Protein AF-A0A2E5HR33-F1 (afdb_monomer_lite)

pLDDT: mean 77.84, std 19.78, range [42.38, 98.56]

Radius of gyration: 24.02 Å; chains: 1; bounding box: 94×48×36 Å

Structure (mmCIF, N/CA/C/O backbone):
data_AF-A0A2E5HR33-F1
#
_entry.id   AF-A0A2E5HR33-F1
#
loop_
_atom_site.group_PDB
_atom_site.id
_atom_site.type_symbol
_atom_site.label_atom_id
_atom_site.label_alt_id
_atom_site.label_comp_id
_atom_site.label_asym_id
_atom_site.label_entity_id
_atom_site.label_seq_id
_atom_site.pdbx_PDB_ins_code
_atom_site.Cartn_x
_atom_site.Cartn_y
_atom_site.Cartn_z
_atom_site.occupancy
_atom_site.B_iso_or_equiv
_atom_site.auth_seq_id
_atom_site.auth_comp_id
_atom_site.auth_asym_id
_atom_site.auth_atom_id
_atom_site.pdbx_PDB_model_num
ATOM 1 N N . MET A 1 1 ? 43.418 23.921 12.413 1.00 44.88 1 MET A N 1
ATOM 2 C CA . MET A 1 1 ? 42.074 24.361 12.840 1.00 44.88 1 MET A CA 1
ATOM 3 C C . MET A 1 1 ? 41.544 25.290 11.770 1.00 44.88 1 MET A C 1
ATOM 5 O O . MET A 1 1 ? 42.017 26.413 11.684 1.00 44.88 1 MET A O 1
ATOM 9 N N . LEU A 1 2 ? 40.663 24.796 10.904 1.00 47.62 2 LEU A N 1
ATOM 10 C CA . LEU A 1 2 ? 40.027 25.588 9.855 1.00 47.62 2 LEU A CA 1
ATOM 11 C C . LEU A 1 2 ? 38.521 25.499 10.116 1.00 47.62 2 LEU A C 1
ATOM 13 O O . LEU A 1 2 ? 37.949 24.418 10.018 1.00 47.62 2 LEU A O 1
ATOM 17 N N . ALA A 1 3 ? 37.932 26.599 10.580 1.00 46.41 3 ALA A N 1
ATOM 18 C CA . ALA A 1 3 ? 36.510 26.691 10.875 1.00 46.41 3 ALA A CA 1
ATOM 19 C C . ALA A 1 3 ? 35.773 27.069 9.586 1.00 46.41 3 ALA A C 1
ATOM 21 O O . ALA A 1 3 ? 35.974 28.161 9.056 1.00 46.41 3 ALA A O 1
ATOM 22 N N . LEU A 1 4 ? 34.966 26.143 9.071 1.00 59.09 4 LEU A N 1
ATOM 23 C CA . LEU A 1 4 ? 34.095 26.355 7.922 1.00 59.09 4 LEU A CA 1
ATOM 24 C C . LEU A 1 4 ? 32.730 26.813 8.453 1.00 59.09 4 LEU A C 1
ATOM 26 O O . LEU A 1 4 ? 32.048 26.062 9.146 1.00 59.09 4 LEU A O 1
ATOM 30 N N . ALA A 1 5 ? 32.374 28.070 8.195 1.00 55.03 5 ALA A N 1
ATOM 31 C CA . ALA A 1 5 ? 31.088 28.638 8.576 1.00 55.03 5 ALA A CA 1
ATOM 32 C C . ALA A 1 5 ? 30.034 28.263 7.524 1.00 55.03 5 ALA A C 1
ATOM 34 O O . ALA A 1 5 ? 30.119 28.718 6.385 1.00 55.03 5 ALA A O 1
ATOM 35 N N . LEU A 1 6 ? 29.050 27.441 7.903 1.00 57.53 6 LEU A N 1
ATOM 36 C CA . LEU A 1 6 ? 27.830 27.257 7.119 1.00 57.53 6 LEU A CA 1
ATOM 37 C C . LEU A 1 6 ? 26.886 28.431 7.395 1.00 57.53 6 LEU A C 1
ATOM 39 O O . LEU A 1 6 ? 26.425 28.625 8.518 1.00 57.53 6 LEU A O 1
ATOM 43 N N . THR A 1 7 ? 26.601 29.213 6.361 1.00 57.66 7 THR A N 1
ATOM 44 C CA . THR A 1 7 ? 25.514 30.192 6.355 1.00 57.66 7 THR A CA 1
ATOM 45 C C . THR A 1 7 ? 24.229 29.492 5.932 1.00 57.66 7 THR A C 1
ATOM 47 O O . THR A 1 7 ? 24.066 29.155 4.760 1.00 57.66 7 THR A O 1
ATOM 50 N N . SER A 1 8 ? 23.325 29.264 6.882 1.00 61.25 8 SER A N 1
ATOM 51 C CA . SER A 1 8 ? 21.969 28.789 6.610 1.00 61.25 8 SER A CA 1
ATOM 52 C C . SER A 1 8 ? 21.136 29.918 6.004 1.00 61.25 8 SER A C 1
ATOM 54 O O . SER A 1 8 ? 20.860 30.917 6.670 1.00 61.25 8 SER A O 1
ATOM 56 N N . SER A 1 9 ? 20.725 29.759 4.750 1.00 59.97 9 SER A N 1
ATOM 57 C CA . SER A 1 9 ? 19.695 30.599 4.141 1.00 59.97 9 SER A CA 1
ATOM 58 C C . SER A 1 9 ? 18.323 30.125 4.619 1.00 59.97 9 SER A C 1
ATOM 60 O O . SER A 1 9 ? 17.879 29.038 4.264 1.00 59.97 9 SER A O 1
ATOM 62 N N . LEU A 1 10 ? 17.661 30.942 5.440 1.00 49.38 10 LEU A N 1
ATOM 63 C CA . LEU A 1 10 ? 16.237 30.807 5.744 1.00 49.38 10 LEU A CA 1
ATOM 64 C C . LEU A 1 10 ? 15.442 31.103 4.462 1.00 49.38 10 LEU A C 1
ATOM 66 O O . LEU A 1 10 ? 15.428 32.243 3.998 1.00 49.38 10 LEU A O 1
ATOM 70 N N . ILE A 1 11 ? 14.777 30.096 3.900 1.00 64.25 11 ILE A N 1
ATOM 71 C CA . ILE A 1 11 ? 13.727 30.303 2.899 1.00 64.25 11 ILE A CA 1
ATOM 72 C C . ILE A 1 11 ? 12.423 30.489 3.674 1.00 64.25 11 ILE A C 1
ATOM 74 O O . ILE A 1 11 ? 11.927 29.565 4.313 1.00 64.25 11 ILE A O 1
ATOM 78 N N . ALA A 1 12 ? 11.905 31.717 3.666 1.00 52.66 12 ALA A N 1
ATOM 79 C CA . ALA A 1 12 ? 10.582 32.031 4.181 1.00 52.66 12 ALA A CA 1
ATOM 80 C C . ALA A 1 12 ? 9.538 31.486 3.196 1.00 52.66 12 ALA A C 1
ATOM 82 O O . ALA A 1 12 ? 9.464 31.949 2.058 1.00 52.66 12 ALA A O 1
ATOM 83 N N . CYS A 1 13 ? 8.756 30.494 3.622 1.00 54.84 13 CYS A N 1
ATOM 84 C CA . CYS A 1 13 ? 7.570 30.071 2.890 1.00 54.84 13 CYS A CA 1
ATOM 85 C C . CYS A 1 13 ? 6.496 31.150 3.084 1.00 54.84 13 CYS A C 1
ATOM 87 O O . CYS A 1 13 ? 6.175 31.506 4.218 1.00 54.84 13 CYS A O 1
ATOM 89 N N . GLY A 1 14 ? 6.030 31.735 1.983 1.00 50.34 14 GLY A N 1
ATOM 90 C CA . GLY A 1 14 ? 4.984 32.749 1.997 1.00 50.34 14 GLY A CA 1
ATOM 91 C C . GLY A 1 14 ? 3.625 32.127 2.295 1.00 50.34 14 GLY A C 1
ATOM 92 O O . GLY A 1 14 ? 3.248 31.141 1.668 1.00 50.34 14 GLY A O 1
ATOM 93 N N . ASP A 1 15 ? 2.896 32.746 3.222 1.00 52.03 15 ASP A N 1
ATOM 94 C CA . ASP A 1 15 ? 1.462 32.548 3.417 1.00 52.03 15 ASP A CA 1
ATOM 95 C C . ASP A 1 15 ? 0.716 32.894 2.120 1.00 52.03 15 ASP A C 1
ATOM 97 O O . ASP A 1 15 ? 0.589 34.067 1.755 1.00 52.03 15 ASP A O 1
ATOM 101 N N . LEU A 1 16 ? 0.196 31.878 1.431 1.00 54.75 16 LEU A N 1
ATOM 102 C CA . LEU A 1 16 ? -0.858 32.056 0.437 1.00 54.75 16 LEU A CA 1
ATOM 103 C C . LEU A 1 16 ? -2.206 31.855 1.122 1.00 54.75 16 LEU A C 1
ATOM 105 O O . LEU A 1 16 ? -2.750 30.761 1.227 1.00 54.75 16 LEU A O 1
ATOM 109 N N . ASN A 1 17 ? -2.707 32.981 1.613 1.00 61.31 17 ASN A N 1
ATOM 110 C CA . ASN A 1 17 ? -4.086 33.208 1.992 1.00 61.31 17 ASN A CA 1
ATOM 111 C C . ASN A 1 17 ? -4.915 33.478 0.729 1.00 61.31 17 ASN A C 1
ATOM 113 O O . ASN A 1 17 ? -4.902 34.609 0.252 1.00 61.31 17 ASN A O 1
ATOM 117 N N . GLU A 1 18 ? -5.674 32.495 0.247 1.00 58.00 18 GLU A N 1
ATOM 118 C CA . GLU A 1 18 ? -6.881 32.746 -0.551 1.00 58.00 18 GLU A CA 1
ATOM 119 C C . GLU A 1 18 ? -8.001 31.805 -0.098 1.00 58.00 18 GLU A C 1
ATOM 121 O O . GLU A 1 18 ? -8.019 30.605 -0.357 1.00 58.00 18 GLU A O 1
ATOM 126 N N . THR A 1 19 ? -8.925 32.392 0.661 1.00 55.50 19 THR A N 1
ATOM 127 C CA . THR A 1 19 ? -10.243 31.838 0.954 1.00 55.50 19 THR A CA 1
ATOM 128 C C . THR A 1 19 ? -11.157 32.227 -0.203 1.00 55.50 19 THR A C 1
ATOM 130 O O . THR A 1 19 ? -11.532 33.394 -0.300 1.00 55.50 19 THR A O 1
ATOM 133 N N . GLU A 1 20 ? -11.544 31.277 -1.052 1.00 61.31 20 GLU A N 1
ATOM 134 C CA . GLU A 1 20 ? -12.700 31.443 -1.936 1.00 61.31 20 GLU A CA 1
ATOM 135 C C . GLU A 1 20 ? -13.741 30.364 -1.640 1.00 61.31 20 GLU A C 1
ATOM 137 O O . GLU A 1 20 ? -13.631 29.197 -2.011 1.00 61.31 20 GLU A O 1
ATOM 142 N N . ASP A 1 21 ? -14.769 30.806 -0.925 1.00 53.47 21 ASP A N 1
ATOM 143 C CA . ASP A 1 21 ? -16.022 30.109 -0.692 1.00 53.47 21 ASP A CA 1
ATOM 144 C C . ASP A 1 21 ? -16.836 30.147 -1.999 1.00 53.47 21 ASP A C 1
ATOM 146 O O . ASP A 1 21 ? -17.353 31.198 -2.387 1.00 53.47 21 ASP A O 1
ATOM 150 N N . ASN A 1 22 ? -16.959 29.020 -2.706 1.00 57.84 22 ASN A N 1
ATOM 151 C CA . ASN A 1 22 ? -17.858 28.902 -3.859 1.00 57.84 22 ASN A CA 1
ATOM 152 C C . ASN A 1 22 ? -18.899 27.805 -3.622 1.00 57.84 22 ASN A C 1
ATOM 154 O O . ASN A 1 22 ? -18.832 26.698 -4.157 1.00 57.84 22 ASN A O 1
ATOM 158 N N . THR A 1 23 ? -19.903 28.146 -2.816 1.00 53.53 23 THR A N 1
ATOM 159 C CA . THR A 1 23 ? -21.131 27.359 -2.687 1.00 53.53 23 THR A CA 1
ATOM 160 C C . THR A 1 23 ? -22.019 27.616 -3.908 1.00 53.53 23 THR A C 1
ATOM 162 O O . THR A 1 23 ? -22.828 28.544 -3.921 1.00 53.53 23 THR A O 1
ATOM 165 N N . SER A 1 24 ? -21.899 26.781 -4.940 1.00 61.75 24 SER A N 1
ATOM 166 C CA . SER A 1 24 ? -22.850 26.740 -6.056 1.00 61.75 24 SER A CA 1
ATOM 167 C C . SER A 1 24 ? -23.730 25.494 -5.947 1.00 61.75 24 SER A C 1
ATOM 169 O O . SER A 1 24 ? -23.340 24.371 -6.247 1.00 61.75 24 SER A O 1
ATOM 171 N N . GLY A 1 25 ? -24.959 25.709 -5.473 1.00 51.78 25 GLY A N 1
ATOM 172 C CA . GLY A 1 25 ? -26.007 24.699 -5.481 1.00 51.78 25 GLY A CA 1
ATOM 173 C C . GLY A 1 25 ? -26.427 24.347 -6.909 1.00 51.78 25 GLY A C 1
ATOM 174 O O . GLY A 1 25 ? -26.759 25.221 -7.709 1.00 51.78 25 GLY A O 1
ATOM 175 N N . SER A 1 26 ? -26.469 23.052 -7.211 1.00 48.78 26 SER A N 1
ATOM 176 C CA . SER A 1 26 ? -27.200 22.515 -8.358 1.00 48.78 26 SER A CA 1
ATOM 177 C C . SER A 1 26 ? -27.962 21.263 -7.950 1.00 48.78 26 SER A C 1
ATOM 179 O O . SER A 1 26 ? -27.448 20.148 -7.948 1.00 48.78 26 SER A O 1
ATOM 181 N N . THR A 1 27 ? -29.232 21.464 -7.610 1.00 50.62 27 THR A N 1
ATOM 182 C CA . THR A 1 27 ? -30.257 20.425 -7.532 1.00 50.62 27 THR A CA 1
ATOM 183 C C . THR A 1 27 ? -30.591 19.953 -8.944 1.00 50.62 27 THR A C 1
ATOM 185 O O . THR A 1 27 ? -31.463 20.502 -9.617 1.00 50.62 27 THR A O 1
ATOM 188 N N . SER A 1 28 ? -29.895 18.912 -9.397 1.00 57.19 28 SER A N 1
ATOM 189 C CA . SER A 1 28 ? -30.229 18.217 -10.641 1.00 57.19 28 SER A CA 1
ATOM 190 C C . SER A 1 28 ? -31.109 17.011 -10.335 1.00 57.19 28 SER A C 1
ATOM 192 O O . SER A 1 28 ? -30.659 15.965 -9.879 1.00 57.19 28 SER A O 1
ATOM 194 N N . ASN A 1 29 ? -32.399 17.209 -10.583 1.00 50.75 29 ASN A N 1
ATOM 195 C CA . ASN A 1 29 ? -33.450 16.206 -10.659 1.00 50.75 29 ASN A CA 1
ATOM 196 C C . ASN A 1 29 ? -33.101 15.169 -11.742 1.00 50.75 29 ASN A C 1
ATOM 198 O O . ASN A 1 29 ? -33.225 15.478 -12.926 1.00 50.75 29 ASN A O 1
ATOM 202 N N . SER A 1 30 ? -32.680 13.960 -11.356 1.00 49.28 30 SER A N 1
ATOM 203 C CA . SER A 1 30 ? -32.496 12.857 -12.304 1.00 49.28 30 SER A CA 1
ATOM 204 C C . SER A 1 30 ? -33.487 11.737 -12.027 1.00 49.28 30 SER A C 1
ATOM 206 O O . SER A 1 30 ? -33.609 11.210 -10.922 1.00 49.28 30 SER A O 1
ATOM 208 N N . THR A 1 31 ? -34.264 11.468 -13.065 1.00 45.88 31 THR A N 1
ATOM 209 C CA . THR A 1 31 ? -35.427 10.595 -13.094 1.00 45.88 31 THR A CA 1
ATOM 210 C C . THR A 1 31 ? -34.979 9.136 -13.160 1.00 45.88 31 THR A C 1
ATOM 212 O O . THR A 1 31 ? -34.093 8.771 -13.926 1.00 45.88 31 THR A O 1
ATOM 215 N N . SER A 1 32 ? -35.626 8.317 -12.341 1.00 46.12 32 SER A N 1
ATOM 216 C CA . SER A 1 32 ? -35.540 6.861 -12.236 1.00 46.12 32 SER A CA 1
ATOM 217 C C . SER A 1 32 ? -35.456 6.107 -13.569 1.00 46.12 32 SER A C 1
ATOM 219 O O . SER A 1 32 ? -36.318 6.295 -14.428 1.00 46.12 32 SER A O 1
ATOM 221 N N . ASN A 1 33 ? -34.555 5.122 -13.653 1.00 47.53 33 ASN A N 1
ATOM 222 C CA . ASN A 1 33 ? -34.808 3.920 -14.441 1.00 47.53 33 ASN A CA 1
ATOM 223 C C . ASN A 1 33 ? -34.507 2.676 -13.596 1.00 47.53 33 ASN A C 1
ATOM 225 O O . ASN A 1 33 ? -33.397 2.471 -13.112 1.00 47.53 33 ASN A O 1
ATOM 229 N N . ALA A 1 34 ? -35.563 1.905 -13.359 1.00 48.50 34 ALA A N 1
ATOM 230 C CA . ALA A 1 34 ? -35.597 0.745 -12.492 1.00 48.50 34 ALA A CA 1
ATOM 231 C C . ALA A 1 34 ? -34.802 -0.422 -13.087 1.00 48.50 34 ALA A C 1
ATOM 233 O O . ALA A 1 34 ? -35.026 -0.792 -14.237 1.00 48.50 34 ALA A O 1
ATOM 234 N N . THR A 1 35 ? -33.956 -1.058 -12.273 1.00 46.12 35 THR A N 1
ATOM 235 C CA . THR A 1 35 ? -33.549 -2.447 -12.508 1.00 46.12 35 THR A CA 1
ATOM 236 C C . THR A 1 35 ? -33.855 -3.264 -11.261 1.00 46.12 35 THR A C 1
ATOM 238 O O . THR A 1 35 ? -33.377 -3.001 -10.162 1.00 46.12 35 THR A O 1
ATOM 241 N N . THR A 1 36 ? -34.768 -4.200 -11.468 1.00 56.22 36 THR A N 1
ATOM 242 C CA . THR A 1 36 ? -35.403 -5.117 -10.529 1.00 56.22 36 THR A CA 1
ATOM 243 C C . THR A 1 36 ? -34.418 -6.173 -10.026 1.00 56.22 36 THR A C 1
ATOM 245 O O . THR A 1 36 ? -33.787 -6.837 -10.844 1.00 56.22 36 THR A O 1
ATOM 248 N N . GLY A 1 37 ? -34.351 -6.412 -8.711 1.00 43.38 37 GLY A N 1
ATOM 249 C CA . GLY A 1 37 ? -33.598 -7.554 -8.186 1.00 43.38 37 GLY A CA 1
ATOM 250 C C . GLY A 1 37 ? -33.573 -7.698 -6.665 1.00 43.38 37 GLY A C 1
ATOM 251 O O . GLY A 1 37 ? -32.569 -7.391 -6.045 1.00 43.38 37 GLY A O 1
ATOM 252 N N . GLY A 1 38 ? -34.651 -8.237 -6.082 1.00 42.38 38 GLY A N 1
ATOM 253 C CA . GLY A 1 38 ? -34.549 -9.096 -4.893 1.00 42.38 38 GLY A CA 1
ATOM 254 C C . GLY A 1 38 ? -34.653 -8.458 -3.505 1.00 42.38 38 GLY A C 1
ATOM 255 O O . GLY A 1 38 ? -33.705 -8.513 -2.734 1.00 42.38 38 GLY A O 1
ATOM 256 N N . THR A 1 39 ? -35.845 -8.005 -3.106 1.00 43.22 39 THR A N 1
ATOM 257 C CA . THR A 1 39 ? -36.220 -7.955 -1.682 1.00 43.22 39 THR A CA 1
ATOM 258 C C . THR A 1 39 ? -37.203 -9.084 -1.382 1.00 43.22 39 THR A C 1
ATOM 260 O O . THR A 1 39 ? -38.346 -9.080 -1.835 1.00 43.22 39 THR A O 1
ATOM 263 N N . THR A 1 40 ? -36.757 -10.084 -0.618 1.00 47.50 40 THR A N 1
ATOM 264 C CA . THR A 1 40 ? -37.649 -11.067 0.010 1.00 47.50 40 THR A CA 1
ATOM 265 C C . THR A 1 40 ? -37.531 -10.944 1.521 1.00 47.50 40 THR A C 1
ATOM 267 O O . THR A 1 40 ? -36.484 -11.234 2.084 1.00 47.50 40 THR A O 1
ATOM 270 N N . GLY A 1 41 ? -38.649 -10.580 2.154 1.00 48.25 41 GLY A N 1
ATOM 271 C CA . GLY A 1 41 ? -38.956 -10.961 3.532 1.00 48.25 41 GLY A CA 1
ATOM 272 C C . GLY A 1 41 ? -38.836 -9.849 4.568 1.00 48.25 41 GLY A C 1
ATOM 273 O O . GLY A 1 41 ? -37.794 -9.699 5.190 1.00 48.25 41 GLY A O 1
ATOM 274 N N . GLY A 1 42 ? -39.938 -9.134 4.829 1.00 44.41 42 GLY A N 1
ATOM 275 C CA . GLY A 1 42 ? -40.011 -8.295 6.029 1.00 44.41 42 GLY A CA 1
ATOM 276 C C . GLY A 1 42 ? -41.131 -7.262 6.139 1.00 44.41 42 GLY A C 1
ATOM 277 O O . GLY A 1 42 ? -41.027 -6.381 6.981 1.00 44.41 42 GLY A O 1
ATOM 278 N N . THR A 1 43 ? -42.201 -7.303 5.340 1.00 54.81 43 THR A N 1
ATOM 279 C CA . THR A 1 43 ? -43.354 -6.413 5.564 1.00 54.81 43 THR A CA 1
ATOM 280 C C . THR A 1 43 ? -44.351 -7.063 6.519 1.00 54.81 43 THR A C 1
ATOM 282 O O . THR A 1 43 ? -45.117 -7.942 6.124 1.00 54.81 43 THR A O 1
ATOM 285 N N . THR A 1 44 ? -44.398 -6.617 7.772 1.00 50.78 44 THR A N 1
ATOM 286 C CA . THR A 1 44 ? -45.590 -6.774 8.615 1.00 50.78 44 THR A CA 1
ATOM 287 C C . THR A 1 44 ? -45.791 -5.533 9.476 1.00 50.78 44 THR A C 1
ATOM 289 O O . THR A 1 44 ? -45.095 -5.333 10.461 1.00 50.78 44 THR A O 1
ATOM 292 N N . GLY A 1 45 ? -46.819 -4.759 9.117 1.00 46.31 45 GLY A N 1
ATOM 293 C CA . GLY A 1 45 ? -47.676 -4.086 10.090 1.00 46.31 45 GLY A CA 1
ATOM 294 C C . GLY A 1 45 ? -47.497 -2.577 10.251 1.00 46.31 45 GLY A C 1
ATOM 295 O O . GLY A 1 45 ? -46.586 -2.126 10.928 1.00 46.31 45 GLY A O 1
ATOM 296 N N . GLY A 1 46 ? -48.488 -1.819 9.765 1.00 43.56 46 GLY A N 1
ATOM 297 C CA . GLY A 1 46 ? -48.948 -0.631 10.491 1.00 43.56 46 GLY A CA 1
ATOM 298 C C . GLY A 1 46 ? -48.840 0.713 9.780 1.00 43.56 46 GLY A C 1
ATOM 299 O O . GLY A 1 46 ? -48.136 1.604 10.235 1.00 43.56 46 GLY A O 1
ATOM 300 N N . THR A 1 47 ? -49.642 0.935 8.740 1.00 55.94 47 THR A N 1
ATOM 301 C CA . THR A 1 47 ? -50.172 2.279 8.478 1.00 55.94 47 THR A CA 1
ATOM 302 C C . THR A 1 47 ? -51.255 2.582 9.513 1.00 55.94 47 THR A C 1
ATOM 304 O O . THR A 1 47 ? -52.262 1.873 9.518 1.00 55.94 47 THR A O 1
ATOM 307 N N . THR A 1 48 ? -51.065 3.596 10.366 1.00 52.09 48 THR A N 1
ATOM 308 C CA . THR A 1 48 ? -52.052 4.634 10.768 1.00 52.09 48 THR A CA 1
ATOM 309 C C . THR A 1 48 ? -51.612 5.320 12.069 1.00 52.09 48 THR A C 1
ATOM 311 O O . THR A 1 48 ? -51.611 4.700 13.125 1.00 52.09 48 THR A O 1
ATOM 314 N N . GLY A 1 49 ? -51.351 6.630 11.992 1.00 52.25 49 GLY A N 1
ATOM 315 C CA . GLY A 1 49 ? -51.574 7.563 13.103 1.00 52.25 49 GLY A CA 1
ATOM 316 C C . GLY A 1 49 ? -50.501 7.626 14.193 1.00 52.25 49 GLY A C 1
ATOM 317 O O . GLY A 1 49 ? -50.652 7.023 15.247 1.00 52.25 49 GLY A O 1
ATOM 318 N N . GLY A 1 50 ? -49.480 8.459 13.986 1.00 44.34 50 GLY A N 1
ATOM 319 C CA . GLY A 1 50 ? -48.553 8.851 15.047 1.00 44.34 50 GLY A CA 1
ATOM 320 C C . GLY A 1 50 ? -47.329 9.578 14.506 1.00 44.34 50 GLY A C 1
ATOM 321 O O . GLY A 1 50 ? -46.352 8.957 14.109 1.00 44.34 50 GLY A O 1
ATOM 322 N N . THR A 1 51 ? -47.361 10.908 14.494 1.00 54.00 51 THR A N 1
ATOM 323 C CA . THR A 1 51 ? -46.134 11.708 14.556 1.00 54.00 51 THR A CA 1
ATOM 324 C C . THR A 1 51 ? -45.433 11.367 15.873 1.00 54.00 51 THR A C 1
ATOM 326 O O . THR A 1 51 ? -46.062 11.531 16.918 1.00 54.00 51 THR A O 1
ATOM 329 N N . THR A 1 52 ? -44.162 10.948 15.820 1.00 54.31 52 THR A N 1
ATOM 330 C CA . THR A 1 52 ? -43.273 10.494 16.923 1.00 54.31 52 THR A CA 1
ATOM 331 C C . THR A 1 52 ? -43.129 8.969 17.002 1.00 54.31 52 THR A C 1
ATOM 333 O O . THR A 1 52 ? -44.025 8.289 17.488 1.00 54.31 52 THR A O 1
ATOM 336 N N . GLY A 1 53 ? -41.965 8.440 16.590 1.00 52.38 53 GLY A N 1
ATOM 337 C CA . GLY A 1 53 ? -41.533 7.088 16.986 1.00 52.38 53 GLY A CA 1
ATOM 338 C C . GLY A 1 53 ? -40.979 6.160 15.900 1.00 52.38 53 GLY A C 1
ATOM 339 O O . GLY A 1 53 ? -41.218 4.963 15.980 1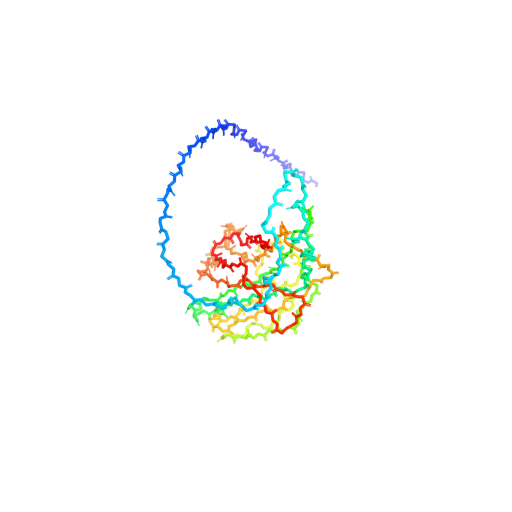.00 52.38 53 GLY A O 1
ATOM 340 N N . GLY A 1 54 ? -40.251 6.667 14.900 1.00 49.16 54 GLY A N 1
ATOM 341 C CA . GLY A 1 54 ? -39.665 5.836 13.838 1.00 49.16 54 GLY A CA 1
ATOM 342 C C . GLY A 1 54 ? -38.191 6.128 13.551 1.00 49.16 54 GLY A C 1
ATOM 343 O O . GLY A 1 54 ? -37.823 6.232 12.391 1.00 49.16 54 GLY A O 1
ATOM 344 N N . THR A 1 55 ? -37.354 6.312 14.576 1.00 51.75 55 THR A N 1
ATOM 345 C CA . THR A 1 55 ? -35.886 6.457 14.432 1.00 51.75 55 THR A CA 1
ATOM 346 C C . THR A 1 55 ? -35.137 5.254 15.004 1.00 51.75 55 THR A C 1
ATOM 348 O O . THR A 1 55 ? -34.078 5.398 15.609 1.00 51.75 55 THR A O 1
ATOM 351 N N . THR A 1 56 ? -35.694 4.048 14.895 1.00 57.53 56 THR A N 1
ATOM 352 C CA . THR A 1 56 ? -35.077 2.862 15.505 1.00 57.53 56 THR A CA 1
ATOM 353 C C . THR A 1 56 ? -35.190 1.663 14.577 1.00 57.53 56 THR A C 1
ATOM 355 O O . THR A 1 56 ? -36.101 0.851 14.687 1.00 57.53 56 THR A O 1
ATOM 358 N N . GLY A 1 57 ? -34.245 1.583 13.645 1.00 50.84 57 GLY A N 1
ATOM 359 C CA . GLY A 1 57 ? -34.005 0.409 12.811 1.00 50.84 57 GLY A CA 1
ATOM 360 C C . GLY A 1 57 ? -33.303 0.807 11.515 1.00 50.84 57 GLY A C 1
ATOM 361 O O . GLY A 1 57 ? -33.960 1.228 10.579 1.00 50.84 57 GLY A O 1
ATOM 362 N N . GLY A 1 58 ? -31.984 0.755 11.391 1.00 50.47 58 GLY A N 1
ATOM 363 C CA . GLY A 1 58 ? -30.958 0.370 12.342 1.00 50.47 58 GLY A CA 1
ATOM 364 C C . GLY A 1 58 ? -29.613 0.830 11.785 1.00 50.47 58 GLY A C 1
ATOM 365 O O . GLY A 1 58 ? -29.317 0.614 10.618 1.00 50.47 58 GLY A O 1
ATOM 366 N N . THR A 1 59 ? -28.812 1.476 12.621 1.00 50.88 59 THR A N 1
ATOM 367 C CA . THR A 1 59 ? -27.394 1.744 12.350 1.00 50.88 59 THR A CA 1
ATOM 368 C C . THR A 1 59 ? -26.558 1.115 13.456 1.00 50.88 59 THR A C 1
ATOM 370 O O . THR A 1 59 ? -25.619 1.706 13.967 1.00 50.88 59 THR A O 1
ATOM 373 N N . THR A 1 60 ? -26.917 -0.111 13.843 1.00 51.69 60 THR A N 1
ATOM 374 C CA . THR A 1 60 ? -25.945 -1.052 14.411 1.00 51.69 60 THR A CA 1
ATOM 375 C C . THR A 1 60 ? -25.296 -1.820 13.259 1.00 51.69 60 THR A C 1
ATOM 377 O O . THR A 1 60 ? -25.148 -3.035 13.314 1.00 51.69 60 THR A O 1
ATOM 380 N N . GLY A 1 61 ? -24.958 -1.117 12.172 1.00 54.44 61 GLY A N 1
ATOM 381 C CA . GLY A 1 61 ? -23.812 -1.533 11.382 1.00 54.44 61 GLY A CA 1
ATOM 382 C C . GLY A 1 61 ? -22.643 -1.277 12.311 1.00 54.44 61 GLY A C 1
ATOM 383 O O . GLY A 1 61 ? -22.288 -0.122 12.515 1.00 54.44 61 GLY A O 1
ATOM 384 N N . GLY A 1 62 ? -22.197 -2.314 13.022 1.00 64.50 62 GLY A N 1
ATOM 385 C CA . GLY A 1 62 ? -20.977 -2.200 13.805 1.00 64.50 62 GLY A CA 1
ATOM 386 C C . GLY A 1 62 ? -19.893 -1.683 12.874 1.00 64.50 62 GLY A C 1
ATOM 387 O O . GLY A 1 62 ? -19.833 -2.129 11.726 1.00 64.50 62 GLY A O 1
ATOM 388 N N . AS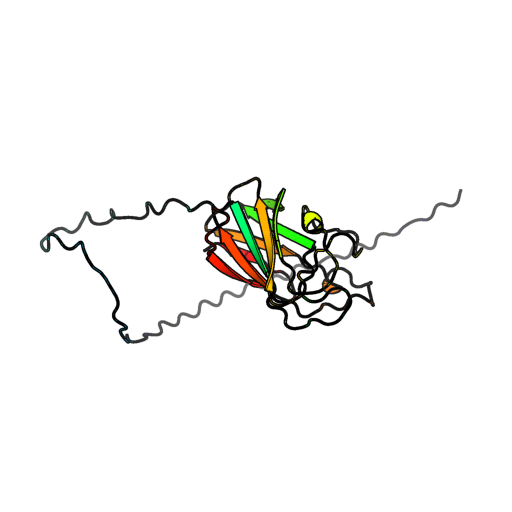P A 1 63 ? -19.113 -0.714 13.348 1.00 83.06 63 ASP A N 1
ATOM 389 C CA . ASP A 1 63 ? -17.925 -0.254 12.643 1.00 83.06 63 ASP A CA 1
ATOM 390 C C . ASP A 1 63 ? -17.143 -1.508 12.242 1.00 83.06 63 ASP A C 1
ATOM 392 O O . ASP A 1 63 ? -16.685 -2.262 13.102 1.00 83.06 63 ASP A O 1
ATOM 396 N N . THR A 1 64 ? -17.116 -1.813 10.944 1.00 93.25 64 THR A N 1
ATOM 397 C CA . THR A 1 64 ? -16.376 -2.975 10.467 1.00 93.25 64 THR A CA 1
ATOM 398 C C . THR A 1 64 ? -14.910 -2.624 10.619 1.00 93.25 64 THR A C 1
ATOM 400 O O . THR A 1 64 ? -14.445 -1.630 10.067 1.00 93.25 64 THR A O 1
ATOM 403 N N . GLU A 1 65 ? -14.227 -3.404 11.445 1.00 96.31 65 GLU A N 1
ATOM 404 C CA . GLU A 1 65 ? -12.803 -3.269 11.690 1.00 96.31 65 GLU A CA 1
ATOM 405 C C . GLU A 1 65 ? -12.047 -4.126 10.680 1.00 96.31 65 GLU A C 1
ATOM 407 O O . GLU A 1 65 ? -12.325 -5.318 10.541 1.00 96.31 65 GLU A O 1
ATOM 412 N N . TYR A 1 66 ? -11.093 -3.517 9.990 1.00 97.88 66 TYR A N 1
ATOM 413 C CA . TYR A 1 66 ? -10.203 -4.144 9.025 1.00 97.88 66 TYR A CA 1
ATOM 414 C C . TYR A 1 66 ? -8.806 -4.288 9.635 1.00 97.88 66 TYR A C 1
ATOM 416 O O . TYR A 1 66 ? -8.410 -3.496 10.490 1.00 97.88 66 TYR A O 1
ATOM 424 N N . ALA A 1 67 ? -8.068 -5.305 9.200 1.00 98.00 67 ALA A N 1
ATOM 425 C CA . ALA A 1 67 ? -6.699 -5.588 9.643 1.00 98.00 67 ALA A CA 1
ATOM 426 C C . ALA A 1 67 ? -5.739 -5.863 8.476 1.00 98.00 67 ALA A C 1
ATOM 428 O O . ALA A 1 67 ? -4.524 -5.883 8.676 1.00 98.00 67 ALA A O 1
ATOM 429 N N . PHE A 1 68 ? -6.279 -6.058 7.270 1.00 98.56 68 PHE A N 1
ATOM 430 C CA . PHE A 1 68 ? -5.521 -6.407 6.078 1.00 98.56 68 PHE A CA 1
ATOM 431 C C . PHE A 1 68 ? -5.755 -5.391 4.969 1.00 98.56 68 PHE A C 1
ATOM 433 O O . PHE A 1 68 ? -6.877 -4.912 4.776 1.00 98.56 68 PHE A O 1
ATOM 440 N N . VAL A 1 69 ? -4.692 -5.115 4.220 1.00 98.50 69 VAL A N 1
ATOM 441 C CA . VAL A 1 69 ? -4.717 -4.357 2.968 1.00 98.50 69 VAL A CA 1
ATOM 442 C C . VAL A 1 69 ? -4.162 -5.258 1.871 1.00 98.50 69 VAL A C 1
ATOM 444 O O . VAL A 1 69 ? -3.081 -5.819 2.026 1.00 98.50 69 VAL A O 1
ATOM 447 N N . LEU A 1 70 ? -4.897 -5.392 0.773 1.00 98.50 70 LEU A N 1
ATOM 448 C CA . LEU A 1 70 ? -4.437 -6.036 -0.452 1.00 98.50 70 LEU A CA 1
ATOM 449 C C . LEU A 1 70 ? -4.145 -4.948 -1.484 1.00 98.50 70 LEU A C 1
ATOM 451 O O . LEU A 1 70 ? -5.019 -4.137 -1.793 1.00 98.50 70 LEU A O 1
ATOM 455 N N . VAL A 1 71 ? -2.920 -4.946 -1.997 1.00 97.88 71 VAL A N 1
ATOM 456 C CA . VAL A 1 71 ? -2.473 -4.092 -3.096 1.00 97.88 71 VAL A CA 1
ATOM 457 C C . VAL A 1 71 ? -2.285 -4.981 -4.315 1.00 97.88 71 VAL A C 1
ATOM 459 O O . VAL A 1 71 ? -1.471 -5.899 -4.275 1.00 97.88 71 VAL A O 1
ATOM 462 N N . GLU A 1 72 ? -3.037 -4.732 -5.381 1.00 97.81 72 GLU A N 1
ATOM 463 C CA . GLU A 1 72 ? -2.915 -5.461 -6.648 1.00 97.81 72 GLU A CA 1
ATOM 464 C C . GLU A 1 72 ? -2.335 -4.548 -7.718 1.00 97.81 72 GLU A C 1
ATOM 466 O O . GLU A 1 72 ? -2.810 -3.430 -7.917 1.00 97.81 72 GLU A O 1
ATOM 471 N N . ASP A 1 73 ? -1.339 -5.038 -8.440 1.00 96.12 73 ASP A N 1
ATOM 472 C CA . ASP A 1 73 ? -0.704 -4.311 -9.523 1.00 96.12 73 ASP A CA 1
ATOM 473 C C . ASP A 1 73 ? -1.563 -4.378 -10.795 1.00 96.12 73 ASP A C 1
ATOM 475 O O . ASP A 1 73 ? -1.894 -5.448 -11.320 1.00 96.12 73 ASP A O 1
ATOM 479 N N . LEU A 1 74 ? -1.943 -3.202 -11.290 1.00 95.81 74 LEU A N 1
ATOM 480 C CA . LEU A 1 74 ? -2.704 -2.989 -12.520 1.00 95.81 74 LEU A CA 1
ATOM 481 C C . LEU A 1 74 ? -1.831 -2.419 -13.644 1.00 95.81 74 LEU A C 1
ATOM 483 O O . LEU A 1 74 ? -2.356 -2.056 -14.704 1.00 95.81 74 LEU A O 1
ATOM 487 N N . SER A 1 75 ? -0.526 -2.305 -13.418 1.00 93.12 75 SER A N 1
ATOM 488 C CA . SER A 1 75 ? 0.435 -1.798 -14.385 1.00 93.12 75 SER A CA 1
ATOM 489 C C . SER A 1 75 ? 0.535 -2.760 -15.564 1.00 93.12 75 SER A C 1
ATOM 491 O O . SER A 1 75 ? 0.445 -3.988 -15.437 1.00 93.12 75 SER A O 1
ATOM 493 N N . THR A 1 76 ? 0.670 -2.180 -16.753 1.00 91.69 76 THR A N 1
ATOM 494 C CA . THR A 1 76 ? 0.767 -2.942 -18.009 1.00 91.69 76 THR A CA 1
ATOM 495 C C . THR A 1 76 ? 2.181 -2.974 -18.569 1.00 91.69 76 THR A C 1
ATOM 497 O O . THR A 1 76 ? 2.452 -3.776 -19.467 1.00 91.69 76 THR A O 1
ATOM 500 N N . ASP A 1 77 ? 3.074 -2.127 -18.049 1.00 85.25 77 ASP A N 1
ATOM 501 C CA . ASP A 1 77 ? 4.488 -2.206 -18.372 1.00 85.25 77 ASP A CA 1
ATOM 502 C C . ASP A 1 77 ? 5.113 -3.376 -17.612 1.00 85.25 77 ASP A C 1
ATOM 504 O O . ASP A 1 77 ? 5.017 -3.487 -16.395 1.00 85.25 77 ASP A O 1
ATOM 508 N N . MET A 1 78 ? 5.698 -4.287 -18.380 1.00 85.25 78 MET A N 1
ATOM 509 C CA . MET A 1 78 ? 6.359 -5.500 -17.900 1.00 85.25 78 MET A CA 1
ATOM 510 C C . MET A 1 78 ? 7.844 -5.492 -18.289 1.00 85.25 78 MET A C 1
ATOM 512 O O . MET A 1 78 ? 8.502 -6.537 -18.273 1.00 85.25 78 MET A O 1
ATOM 516 N N . SER A 1 79 ? 8.345 -4.352 -18.768 1.00 84.75 79 SER A N 1
ATOM 517 C CA . SER A 1 79 ? 9.733 -4.163 -19.171 1.00 84.75 79 SER A CA 1
ATOM 518 C C . SER A 1 79 ? 10.576 -3.613 -18.016 1.00 84.75 79 SER A C 1
ATOM 520 O O . SER A 1 79 ? 10.056 -3.316 -16.951 1.00 84.75 79 SER A O 1
ATOM 522 N N . GLY A 1 80 ? 11.897 -3.542 -18.203 1.00 83.19 80 GLY A N 1
ATOM 523 C CA . GLY A 1 80 ? 12.812 -3.062 -17.162 1.00 83.19 80 GLY A CA 1
ATOM 524 C C . GLY A 1 80 ? 13.279 -4.139 -16.177 1.00 83.19 80 GLY A C 1
ATOM 525 O O . GLY A 1 80 ? 13.048 -5.336 -16.370 1.00 83.19 80 GLY A O 1
ATOM 526 N N . GLU A 1 81 ? 14.032 -3.703 -15.164 1.00 79.62 81 GLU A N 1
ATOM 527 C CA . GLU A 1 81 ? 14.550 -4.571 -14.092 1.00 79.62 81 GLU A CA 1
ATOM 528 C C . GLU A 1 81 ? 13.531 -4.763 -12.953 1.00 79.62 81 GLU A C 1
ATOM 530 O O . GLU A 1 81 ? 13.547 -5.814 -12.305 1.00 79.62 81 GLU A O 1
ATOM 535 N N . SER A 1 82 ? 12.615 -3.803 -12.788 1.00 85.44 82 SER A N 1
ATOM 536 C CA . SER A 1 82 ? 11.563 -3.765 -11.766 1.00 85.44 82 SER A CA 1
ATOM 537 C C . SER A 1 82 ? 10.196 -3.490 -12.413 1.00 85.44 82 SER A C 1
ATOM 539 O O . SER A 1 82 ? 9.668 -2.399 -12.282 1.00 85.44 82 SER A O 1
ATOM 541 N N . PRO A 1 83 ? 9.633 -4.431 -13.192 1.00 89.31 83 PRO A N 1
ATOM 542 C CA . PRO A 1 83 ? 8.373 -4.175 -13.879 1.00 89.31 83 PRO A CA 1
ATOM 543 C C . PRO A 1 83 ? 7.212 -3.945 -12.904 1.00 89.31 83 PRO A C 1
ATOM 545 O O . PRO A 1 83 ? 7.009 -4.742 -11.992 1.00 89.31 83 PRO A O 1
ATOM 548 N N . GLY A 1 84 ? 6.372 -2.953 -13.186 1.00 91.31 84 GLY A N 1
ATOM 549 C CA . GLY A 1 84 ? 5.135 -2.704 -12.446 1.00 91.31 84 GLY A CA 1
ATOM 550 C C . GLY A 1 84 ? 5.307 -1.743 -11.275 1.00 91.31 84 GLY A C 1
ATOM 551 O O . GLY A 1 84 ? 6.165 -0.876 -11.317 1.00 91.31 84 GLY A O 1
ATOM 552 N N . ALA A 1 85 ? 4.447 -1.865 -10.265 1.00 92.06 85 ALA A N 1
ATOM 553 C CA . ALA A 1 85 ? 4.482 -0.989 -9.097 1.00 92.06 85 ALA A CA 1
ATOM 554 C C . ALA A 1 85 ? 5.624 -1.375 -8.144 1.00 92.06 85 ALA A C 1
ATOM 556 O O . ALA A 1 85 ? 5.749 -2.549 -7.773 1.00 92.06 85 ALA A O 1
ATOM 557 N N . ASP A 1 86 ? 6.399 -0.383 -7.710 1.00 90.56 86 ASP A N 1
ATOM 558 C CA . ASP A 1 86 ? 7.544 -0.522 -6.807 1.00 90.56 86 ASP A CA 1
ATOM 559 C C . ASP A 1 86 ? 7.165 -0.045 -5.396 1.00 90.56 86 ASP A C 1
ATOM 561 O O . ASP A 1 86 ? 7.379 1.093 -4.995 1.00 90.56 86 ASP A O 1
ATOM 565 N N . ILE A 1 87 ? 6.560 -0.935 -4.610 1.00 92.75 87 ILE A N 1
ATOM 566 C CA . ILE A 1 87 ? 5.973 -0.579 -3.314 1.00 92.75 87 ILE A CA 1
ATOM 567 C C . ILE A 1 87 ? 7.056 -0.435 -2.240 1.00 92.75 87 ILE A C 1
ATOM 569 O O . ILE A 1 87 ? 7.630 -1.435 -1.803 1.00 92.75 87 ILE A O 1
ATOM 573 N N . ASP A 1 88 ? 7.285 0.783 -1.749 1.00 90.88 88 ASP A N 1
ATOM 574 C CA . ASP A 1 88 ? 8.218 1.065 -0.646 1.00 90.88 88 ASP A CA 1
ATOM 575 C C . ASP A 1 88 ? 7.583 0.878 0.730 1.00 90.88 88 ASP A C 1
ATOM 577 O O . ASP A 1 88 ? 8.237 0.473 1.688 1.00 90.88 88 ASP A O 1
ATOM 581 N N . ALA A 1 89 ? 6.303 1.233 0.863 1.00 94.19 89 ALA A N 1
ATOM 582 C CA . ALA A 1 89 ? 5.601 1.144 2.136 1.00 94.19 89 ALA A CA 1
ATOM 583 C C . ALA A 1 89 ? 4.082 1.133 1.971 1.00 94.19 89 ALA A C 1
ATOM 585 O O . ALA A 1 89 ? 3.517 1.664 1.014 1.00 94.19 89 ALA A O 1
ATOM 586 N N . ILE A 1 90 ? 3.405 0.592 2.983 1.00 96.19 90 ILE A N 1
ATOM 587 C CA . ILE A 1 90 ? 1.952 0.684 3.133 1.00 96.19 90 ILE A CA 1
ATOM 588 C C . ILE A 1 90 ? 1.649 1.179 4.545 1.00 96.19 90 ILE A C 1
ATOM 590 O O . ILE A 1 90 ? 2.161 0.638 5.532 1.00 96.19 90 ILE A O 1
ATOM 594 N N . SER A 1 91 ? 0.805 2.203 4.657 1.00 97.44 91 SER A N 1
ATOM 595 C CA . SER A 1 91 ? 0.354 2.735 5.940 1.00 97.44 91 SER A CA 1
ATOM 596 C C . SER A 1 91 ? -1.160 2.893 6.014 1.00 97.44 91 SER A C 1
ATOM 598 O O . SER A 1 91 ? -1.866 2.933 5.007 1.00 97.44 91 SER A O 1
ATOM 600 N N . VAL A 1 92 ? -1.660 2.993 7.243 1.00 98.12 92 VAL A N 1
ATOM 601 C CA . VAL A 1 92 ? -3.017 3.431 7.556 1.00 98.12 92 VAL A CA 1
ATOM 602 C C . VAL A 1 92 ? -2.966 4.637 8.482 1.00 98.12 92 VAL A C 1
ATOM 604 O O . VAL A 1 92 ? -2.154 4.693 9.403 1.00 98.12 92 VAL A O 1
ATOM 607 N N . THR A 1 93 ? -3.844 5.610 8.265 1.00 98.19 93 THR A N 1
ATOM 608 C CA . THR A 1 93 ? -4.039 6.743 9.174 1.00 98.19 93 THR A CA 1
ATOM 609 C C . THR A 1 93 ? -5.292 6.513 10.000 1.00 98.19 93 THR A C 1
ATOM 611 O O . THR A 1 93 ? -6.403 6.651 9.494 1.00 98.19 93 THR A O 1
ATOM 614 N N . ILE A 1 94 ? -5.102 6.198 11.281 1.00 97.56 94 ILE A N 1
ATOM 615 C CA . ILE A 1 94 ? -6.173 5.918 12.239 1.00 97.56 94 ILE A CA 1
ATOM 616 C C . ILE A 1 94 ? -6.328 7.131 13.143 1.00 97.56 94 ILE A C 1
ATOM 618 O O . ILE A 1 94 ? -5.422 7.466 13.909 1.00 97.56 94 ILE A O 1
ATOM 622 N N . SER A 1 95 ? -7.471 7.818 13.069 1.00 95.50 95 SER A N 1
ATOM 623 C CA . SER A 1 95 ? -7.713 9.036 13.874 1.00 95.50 95 SER A CA 1
ATOM 624 C C . SER A 1 95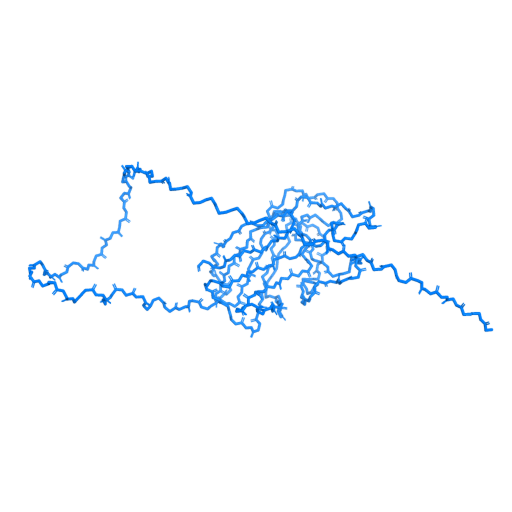 ? -6.590 10.090 13.764 1.00 95.50 95 SER A C 1
ATOM 626 O O . SER A 1 95 ? -6.246 10.756 14.742 1.00 95.50 95 SER A O 1
ATOM 628 N N . GLY A 1 96 ? -5.998 10.228 12.574 1.00 95.88 96 GLY A N 1
ATOM 629 C CA . GLY A 1 96 ? -4.903 11.166 12.297 1.00 95.88 96 GLY A CA 1
ATOM 630 C C . GLY A 1 96 ? -3.501 10.681 12.688 1.00 95.88 96 GLY A C 1
ATOM 631 O O . GLY A 1 96 ? -2.547 11.434 12.505 1.00 95.88 96 GLY A O 1
ATOM 632 N N . ALA A 1 97 ? -3.352 9.461 13.213 1.00 97.56 97 ALA A N 1
ATOM 633 C CA . ALA A 1 97 ? -2.056 8.847 13.489 1.00 97.56 97 ALA A CA 1
ATOM 634 C C . ALA A 1 97 ? -1.713 7.801 12.422 1.00 97.56 97 ALA A C 1
ATOM 636 O O . ALA A 1 97 ? -2.480 6.867 12.193 1.00 97.56 97 ALA A O 1
ATOM 637 N N . GLU A 1 98 ? -0.550 7.945 11.794 1.00 97.31 98 GLU A N 1
ATOM 638 C CA . GLU A 1 98 ? -0.060 6.994 10.801 1.00 97.31 98 GLU A CA 1
ATOM 639 C C . GLU A 1 98 ? 0.532 5.741 11.464 1.00 97.31 98 GLU A C 1
ATOM 641 O O . GLU A 1 98 ? 1.300 5.823 12.425 1.00 97.31 98 GLU A O 1
ATOM 646 N N . THR A 1 99 ? 0.170 4.573 10.939 1.00 97.69 99 THR A N 1
ATOM 647 C CA . THR A 1 99 ? 0.668 3.254 11.336 1.00 97.69 99 THR A CA 1
ATOM 648 C C . THR A 1 99 ? 1.080 2.496 10.083 1.00 97.69 99 THR A C 1
ATOM 650 O O . THR A 1 99 ? 0.282 2.364 9.164 1.00 97.69 99 THR A O 1
ATOM 653 N N . PHE A 1 100 ? 2.308 1.987 10.041 1.00 97.56 100 PHE A N 1
ATOM 654 C CA . PHE A 1 100 ? 2.806 1.191 8.916 1.00 97.56 100 PHE A CA 1
ATOM 655 C C . PHE A 1 100 ? 2.452 -0.289 9.067 1.00 97.56 100 PHE A C 1
ATOM 657 O O . PHE A 1 100 ? 2.229 -0.769 10.185 1.00 97.56 100 PHE A O 1
ATOM 664 N N . ALA A 1 101 ? 2.423 -1.004 7.942 1.00 97.94 101 ALA A N 1
ATOM 665 C CA . ALA A 1 101 ? 2.251 -2.449 7.915 1.00 97.94 101 ALA A CA 1
ATOM 666 C C . ALA A 1 101 ? 3.293 -3.140 8.808 1.00 97.94 101 ALA A C 1
ATOM 668 O O . ALA A 1 101 ? 4.468 -2.764 8.837 1.00 97.94 101 ALA A O 1
ATOM 669 N N . SER A 1 102 ? 2.852 -4.154 9.552 1.00 97.56 102 SER A N 1
ATOM 670 C CA . SER A 1 102 ? 3.693 -4.902 10.495 1.00 97.56 102 SER A CA 1
ATOM 671 C C . SER A 1 102 ? 4.120 -6.273 9.982 1.00 97.56 102 SER A C 1
ATOM 673 O O . SER A 1 102 ? 5.033 -6.869 10.552 1.00 97.56 102 SER A O 1
ATOM 675 N N . GLY A 1 103 ? 3.480 -6.767 8.924 1.00 98.00 103 GLY A N 1
ATOM 676 C CA . GLY A 1 103 ? 3.804 -8.041 8.298 1.00 98.00 103 GLY A CA 1
ATOM 677 C C . GLY A 1 103 ? 3.214 -8.148 6.897 1.00 98.00 103 GLY A C 1
ATOM 678 O O . GLY A 1 103 ? 2.286 -7.418 6.548 1.00 98.00 103 GLY A O 1
ATOM 679 N N . ILE A 1 104 ? 3.768 -9.063 6.103 1.00 97.94 104 ILE A N 1
ATOM 680 C CA . ILE A 1 104 ? 3.195 -9.493 4.827 1.00 97.94 104 ILE A CA 1
ATOM 681 C C . ILE A 1 104 ? 2.662 -10.909 5.011 1.00 97.94 104 ILE A C 1
ATOM 683 O O . ILE A 1 104 ? 3.405 -11.809 5.409 1.00 97.94 104 ILE A O 1
ATOM 687 N N . THR A 1 105 ? 1.377 -11.103 4.735 1.00 98.06 105 THR A N 1
ATOM 688 C CA . THR A 1 105 ? 0.696 -12.391 4.917 1.00 98.06 105 THR A CA 1
ATOM 689 C C . THR A 1 105 ? 0.681 -13.233 3.655 1.00 98.06 105 THR A C 1
ATOM 691 O O . THR A 1 105 ? 0.734 -14.458 3.749 1.00 98.06 105 THR A O 1
ATOM 694 N N . ASP A 1 106 ? 0.623 -12.592 2.490 1.00 97.81 106 ASP A N 1
ATOM 695 C CA . ASP A 1 106 ? 0.692 -13.251 1.190 1.00 97.81 106 ASP A CA 1
ATOM 696 C C . ASP A 1 106 ? 1.234 -12.293 0.123 1.00 97.81 106 ASP A C 1
ATOM 698 O O . ASP A 1 106 ? 1.153 -11.071 0.272 1.00 97.81 106 ASP A O 1
ATOM 702 N N . PHE A 1 107 ? 1.798 -12.843 -0.948 1.00 97.38 107 PHE A N 1
ATOM 703 C CA . PHE A 1 107 ? 2.261 -12.067 -2.093 1.00 97.38 107 PHE A CA 1
ATOM 704 C C . PHE A 1 107 ? 2.359 -12.937 -3.347 1.00 97.38 107 PHE A C 1
ATOM 706 O O . PHE A 1 107 ? 2.643 -14.136 -3.284 1.00 97.38 107 PHE A O 1
ATOM 713 N N . GLY A 1 108 ? 2.192 -12.309 -4.503 1.00 96.19 108 GLY A N 1
ATOM 714 C CA . GLY A 1 108 ? 2.397 -12.932 -5.803 1.00 96.19 108 GLY A CA 1
ATOM 715 C C . GLY A 1 108 ? 3.001 -11.937 -6.776 1.00 96.19 108 GLY A C 1
ATOM 716 O O . GLY A 1 108 ? 2.752 -10.742 -6.681 1.00 96.19 108 GLY A O 1
ATOM 717 N N . LEU A 1 109 ? 3.806 -12.427 -7.714 1.00 93.88 109 LEU A N 1
ATOM 718 C CA . LEU A 1 109 ? 4.388 -11.587 -8.756 1.00 93.88 109 LEU A CA 1
ATOM 719 C C . LEU A 1 109 ? 3.645 -11.765 -10.077 1.00 93.88 109 LEU A C 1
ATOM 721 O O . LEU A 1 109 ? 3.39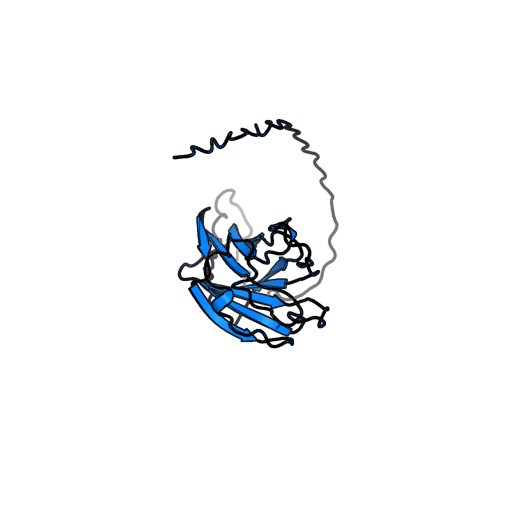3 -12.898 -10.499 1.00 93.88 109 LEU A O 1
ATOM 725 N N . GLY A 1 110 ? 3.388 -10.653 -10.766 1.00 92.31 110 GLY A N 1
ATOM 726 C CA . GLY A 1 110 ? 2.966 -10.654 -12.170 1.00 92.31 110 GLY A CA 1
ATOM 727 C C . GLY A 1 110 ? 4.118 -11.014 -13.118 1.00 92.31 110 GLY A C 1
ATOM 728 O O . GLY A 1 110 ? 3.906 -11.595 -14.185 1.00 92.31 110 GLY A O 1
ATOM 729 N N . GLY A 1 111 ? 5.357 -10.742 -12.693 1.00 88.31 111 GLY A N 1
ATOM 730 C CA . GLY A 1 111 ? 6.598 -10.893 -13.452 1.00 88.31 111 GLY A CA 1
ATOM 731 C C . GLY A 1 111 ? 7.829 -10.458 -12.639 1.00 88.31 111 GLY A C 1
ATOM 732 O O . GLY A 1 111 ? 7.717 -10.142 -11.462 1.00 88.31 111 GLY A O 1
ATOM 733 N N . GLY A 1 112 ? 9.018 -10.447 -13.252 1.00 82.38 112 GLY A N 1
ATOM 734 C CA . GLY A 1 112 ? 10.243 -9.939 -12.607 1.00 82.38 112 GLY A CA 1
ATOM 735 C C . GLY A 1 112 ? 10.931 -10.894 -11.614 1.00 82.38 112 GLY A C 1
ATOM 736 O O . GLY A 1 112 ? 10.649 -12.095 -11.577 1.00 82.38 112 GLY A O 1
ATOM 737 N N . SER A 1 113 ? 11.918 -10.371 -10.869 1.00 71.19 113 SER A N 1
ATOM 738 C CA . SER A 1 113 ? 12.769 -11.165 -9.959 1.00 71.19 113 SER A CA 1
ATOM 739 C C . SER A 1 113 ? 13.166 -10.498 -8.633 1.00 71.19 113 SER A C 1
ATOM 741 O O . SER A 1 113 ? 13.921 -11.113 -7.878 1.00 71.19 113 SER A O 1
ATOM 743 N N . ASN A 1 114 ? 12.700 -9.281 -8.330 1.00 66.56 114 ASN A N 1
ATOM 744 C CA . ASN A 1 114 ? 12.954 -8.649 -7.030 1.00 66.56 114 ASN A CA 1
ATOM 745 C C . ASN A 1 114 ? 11.829 -9.008 -6.044 1.00 66.56 114 ASN A C 1
ATOM 747 O O . ASN A 1 114 ? 10.661 -8.893 -6.388 1.00 66.56 114 ASN A O 1
ATOM 751 N N . LEU A 1 115 ? 12.177 -9.565 -4.880 1.00 71.88 115 LEU A N 1
ATOM 752 C CA . LEU A 1 115 ? 11.360 -10.626 -4.269 1.00 71.88 115 LEU A CA 1
ATOM 753 C C . LEU A 1 115 ? 11.290 -10.624 -2.742 1.00 71.88 115 LEU A C 1
ATOM 755 O O . LEU A 1 115 ? 10.732 -11.574 -2.197 1.00 71.88 115 LEU A O 1
ATOM 759 N N . ASP A 1 116 ? 11.884 -9.659 -2.037 1.00 92.62 116 ASP A N 1
ATOM 760 C CA . ASP A 1 116 ? 11.709 -9.622 -0.582 1.00 92.62 116 ASP A CA 1
ATOM 761 C C . ASP A 1 116 ? 10.490 -8.765 -0.230 1.00 92.62 116 ASP A C 1
ATOM 763 O O . ASP A 1 116 ? 10.647 -7.557 -0.064 1.00 92.62 116 ASP A O 1
ATOM 767 N N . PRO A 1 117 ? 9.281 -9.349 -0.081 1.00 94.69 117 PRO A N 1
ATOM 768 C CA . PRO A 1 117 ? 8.081 -8.576 0.221 1.00 94.69 117 PRO A CA 1
ATOM 769 C C . PRO A 1 117 ? 8.199 -7.794 1.538 1.00 94.69 117 PRO A C 1
ATOM 771 O O . PRO A 1 117 ? 7.482 -6.820 1.746 1.00 94.69 117 PRO A O 1
ATOM 774 N N . ASN A 1 118 ? 9.124 -8.178 2.428 1.00 95.94 118 ASN A N 1
ATOM 775 C CA . ASN A 1 118 ? 9.352 -7.460 3.679 1.00 95.94 118 ASN A CA 1
ATOM 776 C C . ASN A 1 118 ? 9.996 -6.084 3.474 1.00 95.94 118 ASN A C 1
ATOM 778 O O . ASN A 1 118 ? 10.070 -5.315 4.429 1.00 95.94 118 ASN A O 1
ATOM 782 N N . GLN A 1 119 ? 10.452 -5.762 2.260 1.00 93.62 119 GLN A N 1
ATOM 783 C CA . GLN A 1 119 ? 10.940 -4.427 1.925 1.00 93.62 119 GLN A CA 1
ATOM 784 C C . GLN A 1 119 ? 9.834 -3.368 1.945 1.00 93.62 119 GLN A C 1
ATOM 786 O O . GLN A 1 119 ? 10.150 -2.217 2.198 1.00 93.62 119 GLN A O 1
ATOM 791 N N . ALA A 1 120 ? 8.563 -3.759 1.804 1.00 93.81 120 ALA A N 1
ATOM 792 C CA . ALA A 1 120 ? 7.414 -2.860 1.933 1.00 93.81 120 ALA A CA 1
ATOM 793 C C . ALA A 1 120 ? 6.983 -2.603 3.397 1.00 93.81 120 ALA A C 1
ATOM 795 O O . ALA A 1 120 ? 5.936 -1.995 3.648 1.00 93.81 120 ALA A O 1
ATOM 796 N N . LEU A 1 121 ? 7.721 -3.130 4.385 1.00 95.50 121 LEU A N 1
ATOM 797 C CA . LEU A 1 121 ? 7.398 -2.976 5.805 1.00 95.50 121 LEU A CA 1
ATOM 798 C C . LEU A 1 121 ? 8.106 -1.772 6.424 1.00 95.50 121 LEU A C 1
ATOM 800 O O . LEU A 1 121 ? 9.300 -1.554 6.237 1.00 95.50 121 LEU A O 1
ATOM 804 N N . GLY A 1 122 ? 7.383 -1.074 7.299 1.00 93.25 122 GLY A N 1
ATOM 805 C CA . GLY A 1 122 ? 7.890 0.112 7.980 1.00 93.25 122 GLY A CA 1
ATOM 806 C C . GLY A 1 122 ? 7.714 1.392 7.166 1.00 93.25 122 GLY A C 1
ATOM 807 O O . GLY A 1 122 ? 6.942 1.444 6.214 1.00 93.25 122 GLY A O 1
ATOM 808 N N . ALA A 1 123 ? 8.373 2.455 7.624 1.00 91.44 123 ALA A N 1
ATOM 809 C CA . ALA A 1 123 ? 8.342 3.742 6.944 1.00 91.44 123 ALA A CA 1
ATOM 810 C C . ALA A 1 123 ? 9.263 3.714 5.717 1.00 91.44 123 ALA A C 1
ATOM 812 O O . ALA A 1 123 ? 10.332 3.105 5.807 1.00 91.44 123 ALA A O 1
ATOM 813 N N . PRO A 1 124 ? 8.906 4.415 4.627 1.00 86.81 124 PRO A N 1
ATOM 814 C CA . PRO A 1 124 ? 9.749 4.450 3.446 1.00 86.81 124 PRO A CA 1
ATOM 815 C C . PRO A 1 124 ? 11.084 5.152 3.742 1.00 86.81 124 PRO A C 1
ATOM 817 O O . PRO A 1 124 ? 11.178 6.043 4.601 1.00 86.81 124 PRO A O 1
ATOM 820 N N . ASP A 1 125 ? 12.132 4.762 3.019 1.00 80.12 125 ASP A N 1
ATOM 821 C CA . ASP A 1 125 ? 13.476 5.294 3.220 1.00 80.12 125 ASP A CA 1
ATOM 822 C C . ASP A 1 125 ? 13.534 6.792 2.872 1.00 80.12 125 ASP A C 1
ATOM 824 O O . ASP A 1 125 ? 13.514 7.212 1.720 1.00 80.12 125 ASP A O 1
ATOM 828 N N . SER A 1 126 ? 13.719 7.638 3.889 1.00 69.69 126 SER A N 1
ATOM 829 C CA . SER A 1 126 ? 13.902 9.095 3.713 1.00 69.69 126 SER A CA 1
ATOM 830 C C . SER A 1 126 ? 15.187 9.507 2.967 1.00 69.69 126 SER A C 1
ATOM 832 O O . SER A 1 126 ? 15.443 10.695 2.772 1.00 69.69 126 SER A O 1
ATOM 834 N N . GLY A 1 127 ? 16.040 8.543 2.606 1.00 65.19 127 GLY A N 1
ATOM 835 C CA . GLY A 1 127 ? 17.409 8.767 2.145 1.00 65.19 127 GLY A CA 1
ATOM 836 C C . GLY A 1 127 ? 17.577 8.994 0.646 1.00 65.19 127 GLY A C 1
ATOM 837 O O . GLY A 1 127 ? 18.715 9.178 0.217 1.00 65.19 127 GLY A O 1
ATOM 838 N N . CYS A 1 128 ? 16.504 8.960 -0.150 1.00 66.25 128 CYS A N 1
ATOM 839 C CA . CYS A 1 128 ? 16.610 8.954 -1.613 1.00 66.25 128 CYS A CA 1
ATOM 840 C C . CYS A 1 128 ? 17.581 7.894 -2.141 1.00 66.25 128 CYS A C 1
ATOM 842 O O . CYS A 1 128 ? 18.374 8.130 -3.058 1.00 66.25 128 CYS A O 1
ATOM 844 N N . MET A 1 129 ? 17.543 6.732 -1.498 1.00 68.00 129 MET A N 1
ATOM 845 C CA . MET A 1 129 ? 18.253 5.532 -1.900 1.00 68.00 129 MET A CA 1
ATOM 846 C C . MET A 1 129 ? 17.189 4.518 -2.310 1.00 68.00 129 MET A C 1
ATOM 848 O O . MET A 1 129 ? 16.192 4.395 -1.608 1.00 68.00 129 MET A O 1
ATOM 852 N N . ALA A 1 130 ? 17.399 3.814 -3.427 1.00 65.69 130 ALA A N 1
ATOM 853 C CA . ALA A 1 130 ? 16.511 2.754 -3.924 1.00 65.69 130 ALA A CA 1
ATOM 854 C C . ALA A 1 130 ? 16.739 1.486 -3.096 1.00 65.69 130 ALA A C 1
ATOM 856 O O . ALA A 1 130 ? 17.158 0.438 -3.588 1.00 65.69 130 ALA A O 1
ATOM 857 N N . THR A 1 131 ? 16.619 1.634 -1.788 1.00 70.75 131 THR A N 1
ATOM 858 C CA . THR A 1 131 ? 16.775 0.572 -0.820 1.00 70.75 131 THR A CA 1
ATOM 859 C C . THR A 1 131 ? 15.413 0.423 -0.176 1.00 70.75 131 THR A C 1
ATOM 861 O O . THR A 1 131 ? 14.895 1.391 0.356 1.00 70.75 131 THR A O 1
ATOM 864 N N . ASN A 1 132 ? 14.847 -0.781 -0.243 1.00 81.81 132 ASN A N 1
ATOM 865 C CA . ASN A 1 132 ? 13.564 -1.155 0.363 1.00 81.81 132 ASN A CA 1
ATOM 866 C C . ASN A 1 132 ? 12.314 -0.825 -0.477 1.00 81.81 132 ASN A C 1
ATOM 868 O O . ASN A 1 132 ? 11.435 -0.112 -0.018 1.00 81.81 132 ASN A O 1
ATOM 872 N N . PHE A 1 133 ? 12.212 -1.426 -1.667 1.00 89.50 133 PHE A N 1
ATOM 873 C CA . PHE A 1 133 ? 10.957 -1.489 -2.422 1.00 89.50 133 PHE A CA 1
ATOM 874 C C . PHE A 1 133 ? 10.674 -2.917 -2.894 1.00 89.50 133 PHE A C 1
ATOM 876 O O . PHE A 1 133 ? 11.593 -3.719 -3.085 1.00 89.50 133 PHE A O 1
ATOM 883 N N . VAL A 1 134 ? 9.399 -3.223 -3.113 1.00 92.44 134 VAL A N 1
ATOM 884 C CA . VAL A 1 134 ? 8.924 -4.495 -3.659 1.00 92.44 134 VAL A CA 1
ATOM 885 C C . VAL A 1 134 ? 8.299 -4.237 -5.017 1.00 92.44 134 VAL A C 1
ATOM 887 O O . VAL A 1 134 ? 7.226 -3.650 -5.099 1.00 92.44 134 VAL A O 1
ATOM 890 N N . SER A 1 135 ? 8.941 -4.736 -6.067 1.00 93.31 135 SER A N 1
ATOM 891 C CA . SER A 1 135 ? 8.366 -4.706 -7.410 1.00 93.31 135 SER A CA 1
ATOM 892 C C . SER A 1 135 ? 7.306 -5.799 -7.543 1.00 93.31 135 SER A C 1
ATOM 894 O O . SER A 1 135 ? 7.610 -6.981 -7.351 1.00 93.31 135 SER A O 1
ATOM 896 N N . LEU A 1 136 ? 6.059 -5.436 -7.847 1.00 94.38 136 LEU A N 1
ATOM 897 C CA . LEU A 1 136 ? 4.953 -6.399 -7.960 1.00 94.38 136 LEU A CA 1
ATOM 898 C C . LEU A 1 136 ? 4.934 -7.138 -9.302 1.00 94.38 136 LEU A C 1
ATOM 900 O O . LEU A 1 136 ? 4.284 -8.180 -9.440 1.00 94.38 136 LEU A O 1
ATOM 904 N N . GLY A 1 137 ? 5.704 -6.677 -10.281 1.00 93.44 137 GLY A N 1
ATOM 905 C CA . GLY A 1 137 ? 5.876 -7.393 -11.531 1.00 93.44 137 GLY A CA 1
ATOM 906 C C . GLY A 1 137 ? 4.784 -7.130 -12.560 1.00 93.44 137 GLY A C 1
ATOM 907 O O . GLY A 1 137 ? 4.679 -7.925 -13.488 1.00 93.44 137 GLY A O 1
ATOM 908 N N . GLY A 1 138 ? 3.957 -6.096 -12.400 1.00 92.69 138 GLY 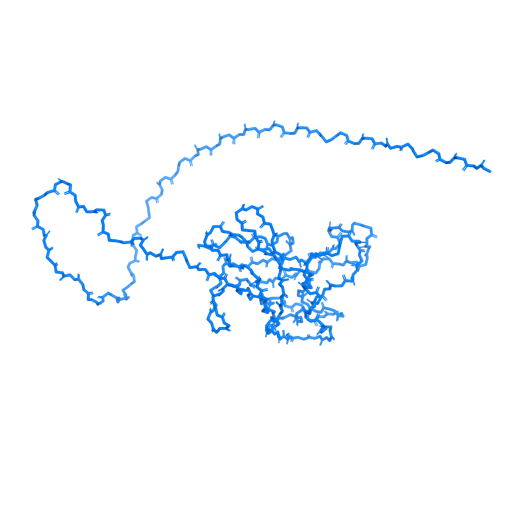A N 1
ATOM 909 C CA . GLY A 1 138 ? 2.852 -5.749 -13.291 1.00 92.69 138 GLY A CA 1
ATOM 910 C C . GLY A 1 138 ? 1.610 -6.619 -13.094 1.00 92.69 138 GLY A C 1
ATOM 911 O O . GLY A 1 138 ? 1.442 -7.293 -12.079 1.00 92.69 138 GLY A O 1
ATOM 912 N N . THR A 1 139 ? 0.707 -6.602 -14.080 1.00 93.94 139 THR A N 1
ATOM 913 C CA . THR A 1 139 ? -0.628 -7.227 -13.985 1.00 93.94 139 THR A CA 1
ATOM 914 C C . THR A 1 139 ? -0.591 -8.656 -13.423 1.00 93.94 139 THR A C 1
ATOM 916 O O . THR A 1 139 ? -0.000 -9.562 -14.016 1.00 93.94 139 THR A O 1
ATOM 919 N N . GLY A 1 140 ? -1.312 -8.873 -12.320 1.00 94.38 140 GLY A N 1
ATOM 920 C CA . GLY A 1 140 ? -1.374 -10.151 -11.598 1.00 94.38 140 GLY A CA 1
ATOM 921 C C . GLY A 1 140 ? -0.418 -10.239 -10.405 1.00 94.38 140 GLY A C 1
ATOM 922 O O . GLY A 1 140 ? -0.511 -11.192 -9.631 1.00 94.38 140 GLY A O 1
ATOM 923 N N . GLY A 1 141 ? 0.462 -9.250 -10.245 1.00 96.50 141 GLY A N 1
ATOM 924 C CA . GLY A 1 141 ? 1.220 -9.007 -9.029 1.00 96.50 141 GLY A CA 1
ATOM 925 C C . GLY A 1 141 ? 0.334 -8.502 -7.902 1.00 96.50 141 GLY A C 1
ATOM 926 O O . GLY A 1 141 ? -0.605 -7.744 -8.136 1.00 96.50 141 GLY A O 1
ATOM 927 N N . TYR A 1 142 ? 0.619 -8.925 -6.676 1.00 97.81 142 TYR A N 1
ATOM 928 C CA . TYR A 1 142 ? -0.094 -8.464 -5.496 1.00 97.81 142 TYR A CA 1
ATOM 929 C C . TYR A 1 142 ? 0.739 -8.597 -4.220 1.00 97.81 142 TYR A C 1
ATOM 931 O O . TYR A 1 142 ? 1.626 -9.447 -4.106 1.00 97.81 142 TYR A O 1
ATOM 939 N N . LEU A 1 143 ? 0.386 -7.787 -3.227 1.00 97.69 143 LEU A N 1
ATOM 940 C CA . LEU A 1 143 ? 0.950 -7.803 -1.885 1.00 97.69 143 LEU A CA 1
ATOM 941 C C . LEU A 1 143 ? -0.176 -7.680 -0.855 1.00 97.69 143 LEU A C 1
ATOM 943 O O . LEU A 1 143 ? -1.001 -6.770 -0.936 1.00 97.69 143 LEU A O 1
ATOM 947 N N . MET A 1 144 ? -0.209 -8.582 0.125 1.00 98.38 144 MET A N 1
ATOM 948 C CA . MET A 1 144 ? -1.168 -8.552 1.229 1.00 98.38 144 MET A CA 1
ATOM 949 C C . MET A 1 144 ? -0.453 -8.206 2.534 1.00 98.38 144 MET A C 1
ATOM 951 O O . MET A 1 144 ? 0.339 -8.993 3.053 1.00 98.38 144 MET A O 1
ATOM 955 N N . ALA A 1 145 ? -0.749 -7.026 3.066 1.00 98.31 145 ALA A N 1
ATOM 956 C CA . ALA A 1 145 ? -0.160 -6.500 4.287 1.00 98.31 145 ALA A CA 1
ATOM 957 C C . ALA A 1 145 ? -1.108 -6.653 5.482 1.00 98.31 145 ALA A C 1
ATOM 959 O O . ALA A 1 145 ? -2.309 -6.392 5.374 1.00 98.31 145 ALA A O 1
ATOM 960 N N . GLU A 1 146 ? -0.553 -7.016 6.637 1.00 98.31 146 GLU A N 1
ATOM 961 C CA . GLU A 1 146 ? -1.241 -7.007 7.928 1.00 98.31 146 GLU A CA 1
ATOM 962 C C . GLU A 1 146 ? -0.805 -5.823 8.796 1.00 98.31 146 GLU A C 1
ATOM 964 O O . GLU A 1 146 ? 0.359 -5.402 8.797 1.00 98.31 146 GLU A O 1
ATOM 969 N N . PHE A 1 147 ? -1.745 -5.321 9.593 1.00 98.00 147 PHE A N 1
ATOM 970 C CA . PHE A 1 147 ? -1.519 -4.250 10.554 1.00 98.00 147 PHE A CA 1
ATOM 971 C C . PHE A 1 147 ? -1.713 -4.749 11.985 1.00 98.00 147 PHE A C 1
ATOM 973 O O . PHE A 1 147 ? -2.677 -5.441 12.309 1.00 98.00 147 PHE A O 1
ATOM 980 N N . GLY A 1 148 ? -0.821 -4.329 12.884 1.00 95.56 148 GLY A N 1
ATOM 981 C CA . GLY A 1 148 ? -0.938 -4.604 14.320 1.00 95.56 148 GLY A CA 1
ATOM 982 C C . GLY A 1 148 ? -2.082 -3.852 15.016 1.00 95.56 148 GLY A C 1
ATOM 983 O O . GLY A 1 148 ? -2.344 -4.095 16.194 1.00 95.56 148 GLY A O 1
ATOM 984 N N . ALA A 1 149 ? -2.746 -2.937 14.308 1.00 95.50 149 ALA A N 1
ATOM 985 C CA . ALA A 1 149 ? -3.926 -2.206 14.749 1.00 95.50 149 ALA A CA 1
ATOM 986 C C . ALA A 1 149 ? -5.050 -2.380 13.724 1.00 95.50 149 ALA A C 1
ATOM 988 O O . ALA A 1 149 ? -4.786 -2.482 12.526 1.00 95.50 149 ALA A O 1
ATOM 989 N N . THR A 1 150 ? -6.296 -2.384 14.197 1.00 97.44 150 THR A N 1
ATOM 990 C CA . THR A 1 150 ? -7.461 -2.355 13.315 1.00 97.44 150 THR A CA 1
ATOM 991 C C . THR A 1 150 ? -7.804 -0.924 12.914 1.00 97.44 150 THR A C 1
ATOM 993 O O . THR A 1 150 ? -7.577 0.023 13.670 1.00 97.44 150 THR A O 1
ATOM 996 N N . PHE A 1 151 ? -8.362 -0.771 11.720 1.00 97.44 151 PHE A N 1
ATOM 997 C CA . PHE A 1 151 ? -8.831 0.498 11.163 1.00 97.44 151 PHE A CA 1
ATOM 998 C C . PHE A 1 151 ? -10.256 0.332 10.626 1.00 97.44 151 PHE A C 1
ATOM 1000 O O . PHE A 1 151 ? -10.745 -0.790 10.487 1.00 97.44 151 PHE A O 1
ATOM 1007 N N . LYS A 1 152 ? -10.966 1.429 10.370 1.00 97.00 152 LYS A N 1
ATOM 1008 C CA . LYS A 1 152 ? -12.397 1.398 10.029 1.00 97.00 152 LYS A CA 1
ATOM 1009 C C . LYS A 1 152 ? -12.790 2.481 9.028 1.00 97.00 152 LYS A C 1
ATOM 1011 O O . LYS A 1 152 ? -11.963 3.266 8.580 1.00 97.00 152 LYS A O 1
ATOM 1016 N N . SER A 1 153 ? -14.080 2.524 8.698 1.00 95.88 153 SER A N 1
ATOM 1017 C CA . SER A 1 153 ? -14.685 3.591 7.890 1.00 95.88 153 SER A CA 1
ATOM 1018 C C . SER A 1 153 ? -14.265 4.983 8.382 1.00 95.88 153 SER A C 1
ATOM 1020 O O . SER A 1 153 ? -14.340 5.282 9.579 1.00 95.88 153 SER A O 1
ATOM 1022 N N . GLY A 1 154 ? -13.812 5.824 7.452 1.00 95.44 154 GLY A N 1
ATOM 1023 C CA . GLY A 1 154 ? -13.295 7.168 7.712 1.00 95.44 154 GLY A CA 1
ATOM 1024 C C . GLY A 1 154 ? -11.787 7.260 7.975 1.00 95.44 154 GLY A C 1
ATOM 1025 O O . GLY A 1 154 ? -11.245 8.360 7.859 1.00 95.44 154 GLY A O 1
ATOM 1026 N N . ASP A 1 155 ? -11.102 6.152 8.275 1.00 97.69 155 ASP A N 1
ATOM 1027 C CA . ASP A 1 155 ? -9.633 6.094 8.245 1.00 97.69 155 ASP A CA 1
ATOM 1028 C C . ASP A 1 155 ? -9.135 6.090 6.783 1.00 97.69 155 ASP A C 1
ATOM 1030 O O . ASP A 1 155 ? -9.931 6.035 5.840 1.00 97.69 155 ASP A O 1
ATOM 1034 N N . SER A 1 156 ? -7.823 6.167 6.551 1.00 97.81 156 SER A N 1
ATOM 1035 C CA . SER A 1 156 ? -7.261 6.121 5.191 1.00 97.81 156 SER A CA 1
ATOM 1036 C C . SER A 1 156 ? -6.110 5.138 5.058 1.00 97.81 156 SER A C 1
ATOM 1038 O O . SER A 1 156 ? -5.312 5.005 5.979 1.00 97.81 156 SER A O 1
ATOM 1040 N N . VAL A 1 157 ? -5.994 4.502 3.897 1.00 97.69 157 VAL A N 1
ATOM 1041 C CA . VAL A 1 157 ? -4.846 3.683 3.489 1.00 97.69 157 VAL A CA 1
ATOM 1042 C C . VAL A 1 157 ? -3.959 4.525 2.578 1.00 97.69 157 VAL A C 1
ATOM 1044 O O . VAL A 1 157 ? -4.481 5.180 1.677 1.00 97.69 157 VAL A O 1
ATOM 1047 N N . THR A 1 158 ? -2.646 4.501 2.787 1.00 96.38 158 THR A N 1
ATOM 1048 C CA . THR A 1 158 ? -1.664 5.113 1.886 1.00 96.38 158 THR A CA 1
ATOM 1049 C C . THR A 1 158 ? -0.706 4.049 1.369 1.00 96.38 158 THR A C 1
ATOM 1051 O O . THR A 1 158 ? -0.108 3.317 2.157 1.00 96.38 158 THR A O 1
ATOM 1054 N N . VAL A 1 159 ? -0.548 3.981 0.049 1.00 94.44 159 VAL A N 1
ATOM 1055 C CA . VAL A 1 159 ? 0.495 3.184 -0.610 1.00 94.44 159 VAL A CA 1
ATOM 1056 C C . VAL A 1 159 ? 1.587 4.129 -1.092 1.00 94.44 159 VAL A C 1
ATOM 1058 O O . VAL A 1 159 ? 1.298 5.134 -1.745 1.00 94.44 159 VAL A O 1
ATOM 1061 N N . TYR A 1 160 ? 2.826 3.821 -0.729 1.00 91.44 160 TYR A N 1
ATOM 1062 C CA . TYR A 1 160 ? 4.000 4.599 -1.087 1.00 91.44 160 TYR A CA 1
ATOM 1063 C C . TYR A 1 160 ? 4.763 3.901 -2.205 1.00 91.44 160 TYR A C 1
ATOM 1065 O O . TYR A 1 160 ? 5.206 2.769 -2.034 1.00 91.44 160 TYR A O 1
ATOM 1073 N N . GLU A 1 161 ? 4.934 4.632 -3.298 1.00 87.50 161 GLU A N 1
ATOM 1074 C CA . GLU A 1 161 ? 5.929 4.383 -4.335 1.00 87.50 161 GLU A CA 1
ATOM 1075 C C . GLU A 1 161 ? 6.694 5.693 -4.503 1.00 87.50 161 GLU A C 1
ATOM 1077 O O . GLU A 1 161 ? 6.185 6.702 -5.008 1.00 87.50 161 GLU A O 1
ATOM 1082 N N . LEU A 1 162 ? 7.880 5.737 -3.925 1.00 81.69 162 LEU A N 1
ATOM 1083 C CA . LEU A 1 162 ? 8.765 6.875 -3.957 1.00 81.69 162 LEU A CA 1
ATOM 1084 C C . LEU A 1 162 ? 9.610 6.779 -5.220 1.00 81.69 162 LEU A C 1
ATOM 1086 O O . LEU A 1 162 ? 10.645 6.134 -5.255 1.00 81.69 162 LEU A O 1
ATOM 1090 N N . GLY A 1 163 ? 9.185 7.497 -6.253 1.00 70.06 163 GLY A N 1
ATOM 1091 C CA . GLY A 1 163 ? 9.972 7.707 -7.461 1.00 70.06 163 GLY A CA 1
ATOM 1092 C C . GLY A 1 163 ? 10.938 8.912 -7.383 1.00 70.06 163 GLY A C 1
ATOM 1093 O O . GLY A 1 163 ? 11.147 9.514 -6.317 1.00 70.06 163 GLY A O 1
ATOM 1094 N N . PRO A 1 164 ? 11.479 9.368 -8.534 1.00 55.06 164 PRO A N 1
ATOM 1095 C CA . PRO A 1 164 ? 12.322 10.576 -8.637 1.00 55.06 164 PRO A CA 1
ATOM 1096 C C . PRO A 1 164 ? 11.631 11.844 -8.119 1.00 55.06 164 PRO A C 1
ATOM 1098 O O . PRO A 1 164 ? 12.289 12.828 -7.786 1.00 55.06 164 PRO A O 1
ATOM 1101 N N . THR A 1 165 ? 10.300 11.837 -8.044 1.00 53.34 165 THR A N 1
ATOM 1102 C CA . THR A 1 165 ? 9.476 12.969 -7.615 1.00 53.34 165 THR A CA 1
ATOM 1103 C C . THR A 1 165 ? 9.784 13.390 -6.173 1.00 53.34 165 THR A C 1
ATOM 1105 O O . THR A 1 165 ? 9.786 14.583 -5.863 1.00 53.34 165 THR A O 1
ATOM 1108 N N . THR A 1 166 ? 10.142 12.438 -5.308 1.00 61.09 166 THR A N 1
ATOM 1109 C CA . THR A 1 166 ? 10.590 12.705 -3.927 1.00 61.09 166 THR A CA 1
ATOM 1110 C C . THR A 1 166 ? 12.104 12.948 -3.852 1.00 61.09 166 THR A C 1
ATOM 1112 O O . THR A 1 166 ? 12.603 13.542 -2.895 1.00 61.09 166 THR A O 1
ATOM 1115 N N . CYS A 1 167 ? 12.835 12.546 -4.895 1.00 66.56 167 CYS A N 1
ATOM 1116 C CA . CYS A 1 167 ? 14.291 12.489 -4.957 1.00 66.56 167 CYS A CA 1
ATOM 1117 C C . CYS A 1 167 ? 14.833 13.184 -6.216 1.00 66.56 167 CYS A C 1
ATOM 1119 O O . CYS A 1 167 ? 15.383 12.530 -7.102 1.00 66.56 167 CYS A O 1
ATOM 1121 N N . PRO A 1 168 ? 14.725 14.525 -6.292 1.00 59.75 168 PRO A N 1
ATOM 1122 C CA . PRO A 1 168 ? 14.920 15.294 -7.526 1.00 59.75 168 PRO A CA 1
ATOM 1123 C C . PRO A 1 168 ? 16.344 15.240 -8.102 1.00 59.75 168 PRO A C 1
ATOM 1125 O O . PRO A 1 168 ? 16.548 15.607 -9.257 1.00 59.75 168 PRO A O 1
ATOM 1128 N N . ASP A 1 169 ? 17.323 14.790 -7.314 1.00 67.00 169 ASP A N 1
ATOM 1129 C CA . ASP A 1 169 ? 18.720 14.658 -7.738 1.00 67.00 169 ASP A CA 1
ATOM 1130 C C . ASP A 1 169 ? 19.040 13.278 -8.358 1.00 67.00 169 ASP A C 1
ATOM 1132 O O . ASP A 1 169 ? 20.162 13.056 -8.816 1.00 67.00 169 ASP A O 1
ATOM 1136 N N . GLN A 1 170 ? 18.075 12.350 -8.395 1.00 61.00 170 GLN A N 1
ATOM 1137 C CA . GLN A 1 170 ? 18.235 11.018 -8.982 1.00 61.00 170 GLN A CA 1
ATOM 1138 C C . GLN A 1 170 ? 17.787 11.021 -10.452 1.00 61.00 170 GLN A C 1
ATOM 1140 O O . GLN A 1 170 ? 16.635 10.749 -10.773 1.00 61.00 170 GLN A O 1
ATOM 1145 N N . THR A 1 171 ? 18.708 11.328 -11.371 1.00 59.22 171 THR A N 1
ATOM 1146 C CA . THR A 1 171 ? 18.417 11.415 -12.819 1.00 59.22 171 THR A CA 1
ATOM 1147 C C . THR A 1 171 ? 18.049 10.087 -13.477 1.00 59.22 171 THR A C 1
ATOM 1149 O O . THR A 1 171 ? 17.536 10.094 -14.594 1.00 59.22 171 THR A O 1
ATOM 1152 N N . ASP A 1 172 ? 18.340 8.974 -12.805 1.00 57.91 172 ASP A N 1
ATOM 1153 C CA . ASP A 1 172 ? 18.148 7.620 -13.331 1.00 57.91 172 ASP A CA 1
ATOM 1154 C C . ASP A 1 172 ? 16.865 6.965 -12.805 1.00 57.91 172 ASP A C 1
ATOM 1156 O O . ASP A 1 172 ? 16.541 5.851 -13.201 1.00 57.91 172 ASP A O 1
ATOM 1160 N N . TRP A 1 173 ? 16.132 7.645 -11.920 1.00 63.28 173 TRP A N 1
ATOM 1161 C CA . TRP A 1 173 ? 14.831 7.181 -11.468 1.00 63.28 173 TRP A CA 1
ATOM 1162 C C . TRP A 1 173 ? 13.819 7.761 -12.443 1.00 63.28 173 TRP A C 1
ATOM 1164 O O . TRP A 1 173 ? 13.684 8.978 -12.575 1.00 63.28 173 TRP A O 1
ATOM 1174 N N . VAL A 1 174 ? 13.166 6.893 -13.197 1.00 61.12 174 VAL A N 1
ATOM 1175 C CA . VAL A 1 174 ? 12.001 7.261 -13.993 1.00 61.12 174 VAL A CA 1
ATOM 1176 C C . VAL A 1 174 ? 10.808 6.939 -13.106 1.00 61.12 174 VAL A C 1
ATOM 1178 O O . VAL A 1 174 ? 10.751 5.845 -12.565 1.00 61.12 174 VAL A O 1
ATOM 1181 N N . ASP A 1 175 ? 9.914 7.907 -12.890 1.00 64.62 175 ASP A N 1
ATOM 1182 C CA . ASP A 1 175 ? 8.620 7.623 -12.260 1.00 64.62 175 ASP A CA 1
ATOM 1183 C C . ASP A 1 175 ? 7.854 6.802 -13.295 1.00 64.62 175 ASP A C 1
ATOM 1185 O O . ASP A 1 175 ? 7.408 7.340 -14.319 1.00 64.62 175 ASP A O 1
ATOM 1189 N N . GLU A 1 176 ? 7.877 5.485 -13.133 1.00 70.06 176 GLU A N 1
ATOM 1190 C CA . GLU A 1 176 ? 7.172 4.586 -14.028 1.00 70.06 176 GLU A CA 1
ATOM 1191 C C . GLU A 1 176 ? 5.671 4.781 -13.792 1.00 70.06 176 GLU A C 1
ATOM 1193 O O . GLU A 1 176 ? 5.219 5.077 -12.686 1.00 70.06 176 GLU A O 1
ATOM 1198 N N . ASP A 1 177 ? 4.876 4.730 -14.864 1.00 78.00 177 ASP A N 1
ATOM 1199 C CA . ASP A 1 177 ? 3.429 4.894 -14.730 1.00 78.00 177 ASP A CA 1
ATOM 1200 C C . ASP A 1 177 ? 2.856 3.627 -14.097 1.00 78.00 177 ASP A C 1
ATOM 1202 O O . ASP A 1 177 ? 2.474 2.681 -14.793 1.00 78.00 177 ASP A O 1
ATOM 1206 N N . TYR A 1 178 ? 2.844 3.593 -12.771 1.00 87.06 178 TYR A N 1
ATOM 1207 C CA . TYR A 1 178 ? 2.263 2.500 -12.021 1.00 87.06 178 TYR A CA 1
ATOM 1208 C C . TYR A 1 178 ? 0.794 2.763 -11.713 1.00 87.06 178 TYR A C 1
ATOM 1210 O O . TYR A 1 178 ? 0.303 3.899 -11.650 1.00 87.06 178 TYR A O 1
ATOM 1218 N N . ARG A 1 179 ? 0.063 1.673 -11.494 1.00 93.25 179 ARG A N 1
ATOM 1219 C CA . ARG A 1 179 ? -1.342 1.716 -11.099 1.00 93.25 179 ARG A CA 1
ATOM 1220 C C . ARG A 1 179 ? -1.646 0.543 -10.189 1.00 93.25 179 ARG A C 1
ATOM 1222 O O . ARG A 1 179 ? -1.370 -0.589 -10.563 1.00 93.25 179 ARG A O 1
ATOM 1229 N N . VAL A 1 180 ? -2.278 0.791 -9.045 1.00 95.81 180 VAL A N 1
ATOM 1230 C CA . VAL A 1 180 ? -2.605 -0.262 -8.068 1.00 95.81 180 VAL A CA 1
ATOM 1231 C C . VAL A 1 180 ? -4.068 -0.227 -7.651 1.00 95.81 180 VAL A C 1
ATOM 1233 O O . VAL A 1 180 ? -4.616 0.851 -7.435 1.00 95.81 180 VAL A O 1
ATOM 1236 N N . SER A 1 181 ? -4.710 -1.387 -7.512 1.00 97.31 181 SER A N 1
ATOM 1237 C CA . SER A 1 181 ? -5.971 -1.500 -6.767 1.00 97.31 181 SER A CA 1
ATOM 1238 C C . SER A 1 181 ? -5.671 -1.678 -5.284 1.00 97.31 181 SER A C 1
ATOM 1240 O O . SER A 1 181 ? -4.759 -2.419 -4.920 1.00 97.31 181 SER A O 1
ATOM 1242 N N . ILE A 1 182 ? -6.431 -0.994 -4.430 1.00 97.94 182 ILE A N 1
ATOM 1243 C CA . ILE A 1 182 ? -6.322 -1.090 -2.978 1.00 97.94 182 ILE A CA 1
ATOM 1244 C C . ILE A 1 182 ? -7.632 -1.649 -2.444 1.00 97.94 182 ILE A C 1
ATOM 1246 O O . ILE A 1 182 ? -8.700 -1.051 -2.605 1.00 97.94 182 ILE A O 1
ATOM 1250 N N . SER A 1 183 ? -7.531 -2.778 -1.752 1.00 98.25 183 SER A N 1
ATOM 1251 C CA . SER A 1 183 ? -8.647 -3.439 -1.089 1.00 98.25 183 SER A CA 1
ATOM 1252 C C . SER A 1 183 ? -8.368 -3.653 0.396 1.00 98.25 183 SER A C 1
ATOM 1254 O O . SER A 1 183 ? -7.217 -3.752 0.815 1.00 98.25 183 SER A O 1
ATOM 1256 N N . VAL A 1 184 ? -9.420 -3.748 1.210 1.00 98.12 184 VAL A N 1
ATOM 1257 C CA . VAL A 1 184 ? -9.316 -3.950 2.667 1.00 98.12 184 VAL A CA 1
ATOM 1258 C C . VAL A 1 184 ? -10.126 -5.158 3.120 1.00 98.12 184 VAL A C 1
ATOM 1260 O O . VAL A 1 184 ? -11.129 -5.515 2.495 1.00 98.12 184 VAL A O 1
ATOM 1263 N N . SER A 1 185 ? -9.702 -5.791 4.214 1.00 97.81 185 SER A N 1
ATOM 1264 C CA . SER A 1 185 ? -10.428 -6.913 4.811 1.00 97.81 185 SER A CA 1
ATOM 1265 C C . SER A 1 185 ? -10.180 -7.064 6.313 1.00 97.81 185 SER A C 1
ATOM 1267 O O . SER A 1 185 ? -9.192 -6.584 6.871 1.00 97.81 185 SER A O 1
ATOM 1269 N N . ASN A 1 186 ? -11.102 -7.758 6.976 1.00 96.81 186 ASN A N 1
ATOM 1270 C CA . ASN A 1 186 ? -10.955 -8.278 8.334 1.00 96.81 186 ASN A CA 1
ATOM 1271 C C . ASN A 1 186 ? -10.467 -9.743 8.364 1.00 96.81 186 ASN A C 1
ATOM 1273 O O . ASN A 1 186 ? -10.338 -10.328 9.440 1.00 96.81 186 ASN A O 1
ATOM 1277 N N . SER A 1 187 ? -10.220 -10.342 7.196 1.00 97.38 187 SER A N 1
ATOM 1278 C CA . SER A 1 187 ? -9.732 -11.708 7.000 1.00 97.38 187 SER A CA 1
ATOM 1279 C C . SER A 1 187 ? -8.787 -11.777 5.793 1.00 97.38 187 SER A C 1
ATOM 1281 O O . SER A 1 187 ? -8.576 -10.784 5.107 1.00 97.38 187 SER A O 1
ATOM 1283 N N . THR A 1 188 ? -8.225 -12.949 5.510 1.00 97.50 188 THR A N 1
ATOM 1284 C CA . THR A 1 188 ? -7.360 -13.168 4.338 1.00 97.50 188 THR A CA 1
ATOM 1285 C C . THR A 1 188 ? -8.119 -13.611 3.085 1.00 97.50 188 THR A C 1
ATOM 1287 O O . THR A 1 188 ? -7.492 -13.833 2.055 1.00 97.50 188 THR A O 1
ATOM 1290 N N . ASP A 1 189 ? -9.445 -13.776 3.160 1.00 97.12 189 ASP A N 1
ATOM 1291 C CA . ASP A 1 189 ? -10.201 -14.525 2.145 1.00 97.12 189 ASP A CA 1
ATOM 1292 C C . ASP A 1 189 ? -11.186 -13.668 1.329 1.00 97.12 189 ASP A C 1
ATOM 1294 O O . ASP A 1 189 ? -11.536 -14.046 0.212 1.00 97.12 189 ASP A O 1
ATOM 1298 N N . ASP A 1 190 ? -11.660 -12.541 1.871 1.00 96.38 190 ASP A N 1
ATOM 1299 C CA . ASP A 1 190 ? -12.700 -11.709 1.247 1.00 96.38 190 ASP A CA 1
ATOM 1300 C C . ASP A 1 190 ? -12.335 -10.228 1.338 1.00 96.38 190 ASP A C 1
ATOM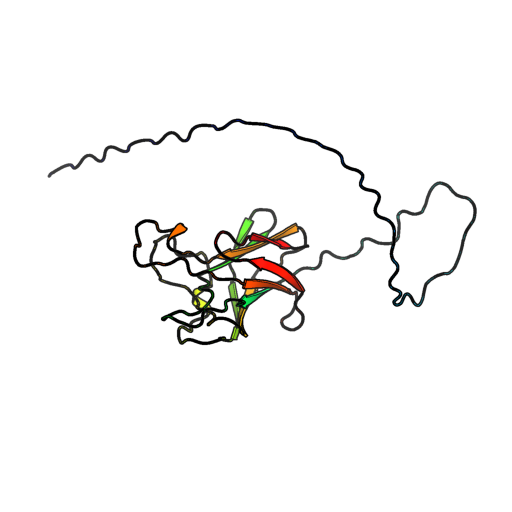 1302 O O . ASP A 1 190 ? -12.280 -9.672 2.434 1.00 96.38 190 ASP A O 1
ATOM 1306 N N . PHE A 1 191 ? -12.061 -9.593 0.203 1.00 97.81 191 PHE A N 1
ATOM 1307 C CA . PHE A 1 191 ? -11.552 -8.225 0.126 1.00 97.81 191 PHE A CA 1
ATOM 1308 C C . PHE A 1 191 ? -12.555 -7.293 -0.549 1.00 97.81 191 PHE A C 1
ATOM 1310 O O . PHE A 1 191 ? -13.210 -7.651 -1.527 1.00 97.81 191 PHE A O 1
ATOM 1317 N N . ILE A 1 192 ? -12.637 -6.066 -0.036 1.00 97.12 192 ILE A N 1
ATOM 1318 C CA . ILE A 1 192 ? -13.454 -4.994 -0.606 1.00 97.12 192 ILE A CA 1
ATOM 1319 C C . ILE A 1 192 ? -12.515 -3.955 -1.209 1.00 97.12 192 ILE A C 1
ATOM 1321 O O . ILE A 1 192 ? -11.747 -3.335 -0.473 1.00 97.12 192 ILE A O 1
ATOM 1325 N N . GLU A 1 193 ? -12.598 -3.741 -2.522 1.00 97.56 193 GLU A N 1
ATOM 1326 C CA . GLU A 1 193 ? -11.880 -2.654 -3.193 1.00 97.56 193 GLU A CA 1
ATOM 1327 C C . GLU A 1 193 ? -12.388 -1.299 -2.686 1.00 97.56 193 GLU A C 1
ATOM 1329 O O . GLU A 1 193 ? -13.585 -1.003 -2.748 1.00 97.56 193 GLU A O 1
ATOM 1334 N N . ILE A 1 194 ? -11.469 -0.479 -2.176 1.00 96.75 194 ILE A N 1
ATOM 1335 C CA . ILE A 1 194 ? -11.760 0.876 -1.687 1.00 96.75 194 ILE A CA 1
ATOM 1336 C C . ILE A 1 194 ? -11.361 1.948 -2.699 1.00 96.75 194 ILE A C 1
ATOM 1338 O O . ILE A 1 194 ? -11.873 3.066 -2.650 1.00 96.75 194 ILE A O 1
ATOM 1342 N N . GLY A 1 195 ? -10.484 1.614 -3.645 1.00 96.38 195 GLY A N 1
ATOM 1343 C CA . GLY A 1 195 ? -10.159 2.481 -4.764 1.00 96.38 195 GLY A CA 1
ATOM 1344 C C . GLY A 1 195 ? -8.909 2.045 -5.512 1.00 96.38 195 GLY A C 1
ATOM 1345 O O . GLY A 1 195 ? -8.323 1.002 -5.241 1.00 96.38 195 GLY A O 1
ATOM 1346 N N . VAL A 1 196 ? -8.508 2.879 -6.466 1.00 95.75 196 VAL A N 1
ATOM 1347 C CA . VAL A 1 196 ? -7.348 2.646 -7.325 1.00 95.75 196 VAL A CA 1
ATOM 1348 C C . VAL A 1 196 ? -6.404 3.839 -7.221 1.00 95.75 196 VAL A C 1
ATOM 1350 O O . VAL A 1 196 ? -6.844 4.979 -7.378 1.00 95.75 196 VAL A O 1
ATOM 1353 N N . GLY A 1 197 ? -5.130 3.560 -6.966 1.00 89.38 197 GLY A N 1
ATOM 1354 C CA . GLY A 1 197 ? -4.026 4.515 -6.973 1.00 89.38 197 GLY A CA 1
ATOM 1355 C C . GLY A 1 197 ? -3.210 4.484 -8.272 1.00 89.38 197 GLY A C 1
ATOM 1356 O O . GLY A 1 197 ? -3.401 3.607 -9.117 1.00 89.38 197 GLY A O 1
ATOM 1357 N N . GLY A 1 198 ? -2.300 5.442 -8.428 1.00 85.44 198 GLY A N 1
ATOM 1358 C CA . GLY A 1 198 ? -1.296 5.506 -9.494 1.00 85.44 198 GLY A CA 1
ATOM 1359 C C . GLY A 1 198 ? -0.223 6.554 -9.193 1.00 85.44 198 GLY A C 1
ATOM 1360 O O . GLY A 1 198 ? 0.025 6.848 -8.028 1.00 85.44 198 GLY A O 1
ATOM 1361 N N . THR A 1 199 ? 0.391 7.144 -10.217 1.00 73.81 199 THR A N 1
ATOM 1362 C CA . THR A 1 199 ? 1.467 8.140 -10.044 1.00 73.81 199 THR A CA 1
ATOM 1363 C C . THR A 1 199 ? 1.123 9.253 -9.033 1.00 73.81 199 THR A C 1
ATOM 1365 O O . THR A 1 199 ? 0.137 9.985 -9.176 1.00 73.81 199 THR A O 1
ATOM 1368 N N . GLY A 1 200 ? 1.958 9.395 -7.994 1.00 68.19 200 GLY A N 1
ATOM 1369 C CA . GLY A 1 200 ? 1.796 10.363 -6.901 1.00 68.19 200 GLY A CA 1
ATOM 1370 C C . GLY A 1 200 ? 1.390 9.756 -5.548 1.00 68.19 200 GLY A C 1
ATOM 1371 O O . GLY A 1 200 ? 1.675 8.602 -5.246 1.00 68.19 200 GLY A O 1
ATOM 1372 N N . LEU A 1 201 ? 0.771 10.574 -4.684 1.00 66.12 201 LEU A N 1
ATOM 1373 C CA . LEU A 1 201 ? 0.342 10.161 -3.341 1.00 66.12 201 LEU A CA 1
ATOM 1374 C C . LEU A 1 201 ? -0.966 9.353 -3.414 1.00 66.12 201 LEU A C 1
ATOM 1376 O O . LEU A 1 201 ? -2.025 9.916 -3.698 1.00 66.12 201 LEU A O 1
ATOM 1380 N N . ASN A 1 202 ? -0.908 8.064 -3.077 1.00 86.25 202 ASN A N 1
ATOM 1381 C CA . ASN A 1 202 ? -2.058 7.156 -3.106 1.00 86.25 202 ASN A CA 1
ATOM 1382 C C . ASN A 1 202 ? -2.721 6.988 -1.745 1.00 86.25 202 ASN A C 1
ATOM 1384 O O . ASN A 1 202 ? -2.698 5.904 -1.165 1.00 86.25 202 ASN A O 1
ATOM 1388 N N . THR A 1 203 ? -3.328 8.062 -1.242 1.00 94.12 203 THR A N 1
ATOM 1389 C CA . THR A 1 203 ? -4.140 8.012 -0.020 1.00 94.12 203 THR A CA 1
ATOM 1390 C C . THR A 1 203 ? -5.619 7.839 -0.362 1.00 94.12 203 THR A C 1
ATOM 1392 O O . THR A 1 203 ? -6.224 8.712 -0.985 1.00 94.12 203 THR A O 1
ATOM 1395 N N . ILE A 1 204 ? -6.219 6.733 0.081 1.00 95.69 204 ILE A N 1
ATOM 1396 C CA . ILE A 1 204 ? -7.624 6.381 -0.159 1.00 95.69 204 ILE A CA 1
ATOM 1397 C C . ILE A 1 204 ? -8.359 6.243 1.175 1.00 95.69 204 ILE A C 1
ATOM 1399 O O . ILE A 1 204 ? -7.916 5.530 2.073 1.00 95.69 204 ILE A O 1
ATOM 1403 N N . THR A 1 205 ? -9.495 6.928 1.314 1.00 96.62 205 THR A N 1
ATOM 1404 C CA . THR A 1 205 ? -10.360 6.821 2.498 1.00 96.62 205 THR A CA 1
ATOM 1405 C C . THR A 1 205 ? -11.150 5.515 2.479 1.00 96.62 205 THR A C 1
ATOM 1407 O O . THR A 1 205 ? -11.737 5.151 1.462 1.00 96.62 205 THR A O 1
ATOM 1410 N N . VAL A 1 206 ? -11.205 4.840 3.623 1.00 96.00 206 VAL A N 1
ATOM 1411 C CA . VAL A 1 206 ? -12.019 3.642 3.830 1.00 96.00 206 VAL A CA 1
ATOM 1412 C C . VAL A 1 206 ? -13.501 4.051 3.892 1.00 96.00 206 VAL A C 1
ATOM 1414 O O . VAL A 1 206 ? -13.833 4.949 4.674 1.00 96.00 206 VAL A O 1
ATOM 1417 N N . PRO A 1 207 ? -14.383 3.440 3.076 1.00 90.31 207 PRO A N 1
ATOM 1418 C CA . PRO A 1 207 ? -15.781 3.853 2.931 1.00 90.31 207 PRO A CA 1
ATOM 1419 C C . PRO A 1 207 ? -16.639 3.593 4.172 1.00 90.31 207 PRO A C 1
ATOM 1421 O O . PRO A 1 207 ? -16.287 2.732 5.010 1.00 90.31 207 PRO A O 1
#

Foldseek 3Di:
DDDDDDDDDDDDDDDPDDDDDDPDDDPDDDDDDDDDDDDDDDDDDDDDDDDDDPPPDDDPPPFDWFFKKKKFWAAPAQDDQQGAFWFQWKWKQAPNDIFTFPDWPDWDAPAHDQDDLCLHTDDGDLPLDSGRTDRQRHHPTMTMTGTPDIHGAFMKMKTDDDFCVSVVVPPPTDQPWIKIFMWTHNDPPDTDTQDMDTPDIDIGGHD

Secondary structure (DSSP, 8-state):
----------------------------------------S------S--SS----S--------EEEEEEEE------SSS-S-EE-EEEEEETTEEEE--EEEEEE-SS-S---GGGGSSS--TTS-S-S-EE--STT-EEEEEEEEEE-TT-EEEEE---TTT-TT-TT------EEEEEEESSSS--EEEEEEESS-EEEE--

Sequence (207 aa):
MLALALTSSLIACGDLNETEDNTSGSTSNSTSNATTGGTTGGTTGGTTGGTTGGTTGGTTGGDTEYAFVLVEDLSTDMSGESPGADIDAISVTISGAETFASGITDFGLGGGSNLDPNQALGAPDSGCMATNFVSLGGTGGYLMAEFGATFKSGDSVTVYELGPTTCPDQTDWVDEDYRVSISVSNSTDDFIEIGVGGTGLNTITVP